Protein AF-A0A968W3P9-F1 (afdb_monomer)

Nearest PDB structures (foldseek):
  1zr4-assembly1_A  TM=7.411E-01  e=1.011E-07  Escherichia coli
  1gdt-assembly1_B  TM=6.823E-01  e=1.328E-06  Escherichia coli
  2rsl-assembly1_C-2  TM=7.652E-01  e=4.294E-05  Escherichia coli
  3ilx-assembly1_B  TM=6.739E-01  e=4.579E-05  Saccharolobus solfataricus
  3ilx-assembly1_A  TM=6.756E-01  e=5.209E-05  Saccharolobus solfataricus

Mean predicted aligned error: 12.21 Å

Secondary structure (DSSP, 8-state):
-EEEEEEE-TTS-HHHHHHHHHHHHHTT-SEEEEEE--TT----HHHHHHHHHHHTT---EEEES-GGGT-SSHHHHHHHHHHHHHTTPEEEETT-S---TTSHHHHHHHHHHHHHHHHHHHHHHHHHHHHHHHHHHTT---SSPPTTEEEEETTEEEEE-SSS-EEEESS--TTTGGG-

Solvent-accessible surface area (backbone atoms only — not comparable to full-atom values): 10307 Å² total; per-residue (Å²): 72,45,31,27,52,48,59,42,45,65,84,57,55,71,63,63,51,50,56,52,50,52,57,43,47,74,71,68,39,80,47,76,38,66,44,79,41,58,80,94,66,84,85,48,67,44,60,51,53,50,53,51,44,36,72,72,63,57,41,42,33,43,37,31,58,47,69,71,59,78,33,92,41,65,68,55,42,52,52,50,54,51,51,33,54,75,63,66,32,45,61,38,40,72,76,48,101,51,78,47,66,85,40,71,66,40,45,49,54,51,52,52,54,42,51,50,55,51,51,53,51,51,52,52,52,49,52,51,52,51,54,5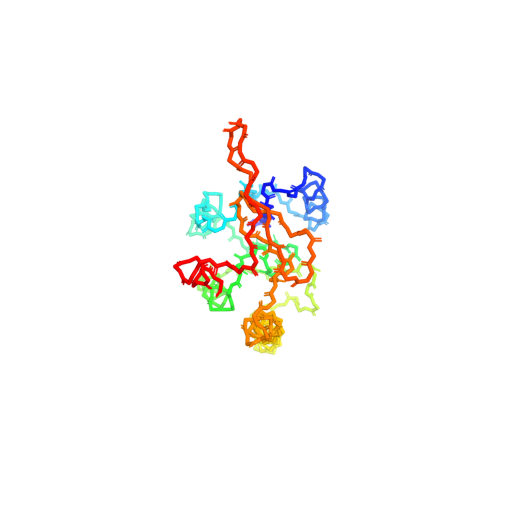3,49,53,27,55,76,68,58,33,46,53,92,76,54,59,92,56,42,43,65,78,50,66,44,27,35,36,38,64,50,86,85,89,55,78,48,83,37,64,60,82,57,77,86,64,62,73,80,112

Structure (mmCIF, N/CA/C/O backbone):
data_AF-A0A968W3P9-F1
#
_entry.id   AF-A0A968W3P9-F1
#
loop_
_atom_site.group_PDB
_atom_site.id
_atom_site.type_symbol
_atom_site.label_atom_id
_atom_site.label_alt_id
_atom_site.label_comp_id
_atom_site.label_asym_id
_atom_site.label_entity_id
_atom_site.label_seq_id
_atom_site.pdbx_PDB_ins_code
_atom_site.Cartn_x
_atom_site.Cartn_y
_atom_site.Cartn_z
_atom_site.occupancy
_atom_site.B_iso_or_equiv
_atom_site.auth_seq_id
_atom_site.auth_comp_id
_atom_site.auth_asym_id
_atom_site.auth_atom_id
_atom_site.pdbx_PDB_model_num
ATOM 1 N N . MET A 1 1 ? -7.541 1.226 20.732 1.00 86.06 1 MET A N 1
ATOM 2 C CA . MET A 1 1 ? -7.154 2.584 20.266 1.00 86.06 1 MET A CA 1
ATOM 3 C C . MET A 1 1 ? -7.263 2.682 18.748 1.00 86.06 1 MET A C 1
ATOM 5 O O . MET A 1 1 ? -7.133 1.660 18.079 1.00 86.06 1 MET A O 1
ATOM 9 N N . LYS A 1 2 ? -7.495 3.893 18.214 1.00 87.00 2 LYS A N 1
ATOM 10 C CA . LYS A 1 2 ? -7.576 4.170 16.770 1.00 87.00 2 LYS A CA 1
ATOM 11 C C . LYS A 1 2 ? -6.254 4.746 16.261 1.00 87.00 2 LYS A C 1
ATOM 13 O O . LYS A 1 2 ? -5.851 5.836 16.674 1.00 87.00 2 LYS A O 1
ATOM 18 N N . VAL A 1 3 ? -5.587 4.019 15.373 1.00 91.19 3 VAL A N 1
ATOM 19 C CA . VAL A 1 3 ? -4.272 4.386 14.825 1.00 91.19 3 VAL A CA 1
ATOM 20 C C . VAL A 1 3 ? -4.346 4.603 13.319 1.00 91.19 3 VAL A C 1
ATOM 22 O O . VAL A 1 3 ? -5.257 4.120 12.655 1.00 91.19 3 VAL A O 1
ATOM 25 N N . GLY A 1 4 ? -3.389 5.339 12.771 1.00 89.31 4 GLY A N 1
ATOM 26 C CA . GLY A 1 4 ? -3.282 5.631 11.349 1.00 89.31 4 GLY A CA 1
ATOM 27 C C . GLY A 1 4 ? -2.001 5.057 10.776 1.00 89.31 4 GLY A C 1
ATOM 28 O O . GLY A 1 4 ? -0.971 5.077 11.445 1.00 89.31 4 GLY A O 1
ATOM 29 N N . TYR A 1 5 ? -2.048 4.584 9.535 1.00 88.25 5 TYR A N 1
ATOM 30 C CA . TYR A 1 5 ? -0.860 4.148 8.808 1.00 88.25 5 TYR A CA 1
ATOM 31 C C . TYR A 1 5 ? -0.729 4.901 7.483 1.00 88.25 5 TYR A C 1
ATOM 33 O O . TYR A 1 5 ? -1.667 4.955 6.683 1.00 88.25 5 TYR A O 1
ATOM 41 N N . VAL A 1 6 ? 0.448 5.485 7.253 1.00 85.25 6 VAL A N 1
ATOM 42 C CA . VAL A 1 6 ? 0.797 6.236 6.044 1.00 85.25 6 VAL A CA 1
ATOM 43 C C . VAL A 1 6 ? 2.053 5.646 5.424 1.00 85.25 6 VAL A C 1
ATOM 45 O O . VAL A 1 6 ? 3.025 5.329 6.107 1.00 85.25 6 VAL A O 1
ATOM 48 N N . ARG A 1 7 ? 2.062 5.566 4.096 1.00 79.12 7 ARG A N 1
ATOM 49 C CA . ARG A 1 7 ? 3.244 5.193 3.326 1.00 79.12 7 ARG A CA 1
ATOM 50 C C . ARG A 1 7 ? 3.469 6.202 2.211 1.00 79.12 7 ARG A C 1
ATOM 52 O O . ARG A 1 7 ? 2.538 6.510 1.468 1.00 79.12 7 ARG A O 1
ATOM 59 N N . VAL A 1 8 ? 4.703 6.671 2.061 1.00 75.00 8 VAL A N 1
ATOM 60 C CA . VAL A 1 8 ? 5.111 7.532 0.941 1.00 75.00 8 VAL A CA 1
ATOM 61 C C . VAL A 1 8 ? 6.366 6.986 0.281 1.00 75.00 8 VAL A C 1
ATOM 63 O O . VAL A 1 8 ? 7.247 6.418 0.938 1.00 75.00 8 VAL A O 1
ATOM 66 N N . SER A 1 9 ? 6.429 7.110 -1.043 1.00 64.31 9 SER A N 1
ATOM 67 C CA . SER A 1 9 ? 7.655 6.796 -1.769 1.00 64.31 9 SER A CA 1
ATOM 68 C C . SER A 1 9 ? 8.666 7.936 -1.599 1.00 64.31 9 SER A C 1
ATOM 70 O O . SER A 1 9 ? 8.258 9.087 -1.559 1.00 64.31 9 SER A O 1
ATOM 72 N N . THR A 1 10 ? 9.979 7.674 -1.513 1.00 61.88 10 THR A N 1
ATOM 73 C CA . THR A 1 10 ? 10.982 8.761 -1.325 1.00 61.88 10 THR A CA 1
ATOM 74 C C . THR A 1 10 ? 11.047 9.772 -2.473 1.00 61.88 10 THR A C 1
ATOM 76 O O . THR A 1 10 ? 11.718 10.786 -2.329 1.00 61.88 10 THR A O 1
ATOM 79 N N . GLY A 1 11 ? 10.402 9.500 -3.613 1.00 57.06 11 GLY A N 1
ATOM 80 C CA . GLY A 1 11 ? 10.263 10.466 -4.706 1.00 57.06 11 GLY A CA 1
ATOM 81 C C . GLY A 1 11 ? 9.046 11.387 -4.565 1.00 57.06 11 GLY A C 1
ATOM 82 O O . GLY A 1 11 ? 9.029 12.451 -5.173 1.00 57.06 11 GLY A O 1
ATOM 83 N N . GLU A 1 12 ? 8.042 10.998 -3.774 1.00 54.91 12 GLU A N 1
ATOM 84 C CA . GLU A 1 12 ? 6.887 11.838 -3.453 1.00 54.91 12 GLU A CA 1
ATOM 85 C C . GLU A 1 12 ? 7.252 12.730 -2.259 1.00 54.91 12 GLU A C 1
ATOM 87 O O . GLU A 1 12 ? 7.536 12.248 -1.163 1.00 54.91 12 GLU A O 1
ATOM 92 N N . GLN A 1 13 ? 7.290 14.037 -2.518 1.00 56.97 13 GLN A N 1
ATOM 93 C CA . GLN A 1 13 ? 7.673 15.109 -1.597 1.00 56.97 13 GLN A CA 1
ATOM 94 C C . GLN A 1 13 ? 6.920 15.064 -0.252 1.00 56.97 13 GLN A C 1
ATOM 96 O O . GLN A 1 13 ? 5.827 14.503 -0.146 1.00 56.97 13 GLN A O 1
ATOM 101 N N . GLU A 1 14 ? 7.481 15.734 0.764 1.00 63.59 14 GLU A N 1
ATOM 102 C CA . GLU A 1 14 ? 6.904 15.927 2.108 1.00 63.59 14 GLU A CA 1
ATOM 103 C C . GLU A 1 14 ? 5.419 16.338 2.085 1.00 63.59 14 GLU A C 1
ATOM 105 O O . GLU A 1 14 ? 4.648 15.922 2.947 1.00 63.59 14 GLU A O 1
ATOM 110 N N . GLU A 1 15 ? 4.975 17.056 1.051 1.00 68.50 15 GLU A N 1
ATOM 111 C CA . GLU A 1 15 ? 3.576 17.443 0.839 1.00 68.50 15 GLU A CA 1
ATOM 112 C C . GLU A 1 15 ? 2.608 16.252 0.768 1.00 68.50 15 GLU A C 1
ATOM 114 O O . GLU A 1 15 ? 1.529 16.295 1.360 1.00 68.50 15 GLU A O 1
ATOM 119 N N . ALA A 1 16 ? 2.989 15.154 0.104 1.00 71.88 16 ALA A N 1
ATOM 120 C CA . ALA A 1 16 ? 2.149 13.960 0.007 1.00 71.88 16 ALA A CA 1
ATOM 121 C C . ALA A 1 16 ? 2.009 13.246 1.362 1.00 71.88 16 ALA A C 1
ATOM 123 O O . ALA A 1 16 ? 0.982 12.615 1.635 1.00 71.88 16 ALA A O 1
ATOM 124 N N . LEU A 1 17 ? 3.028 13.345 2.223 1.00 75.56 17 LEU A N 1
ATOM 125 C CA . LEU A 1 17 ? 2.968 12.859 3.600 1.00 75.56 17 LEU A CA 1
ATOM 126 C C . LEU A 1 17 ? 2.058 13.763 4.439 1.00 75.56 17 LEU A C 1
ATOM 128 O O . LEU A 1 17 ? 1.196 13.255 5.158 1.00 75.56 17 LEU A O 1
ATOM 132 N N . VAL A 1 18 ? 2.216 15.085 4.324 1.00 78.50 18 VAL A N 1
ATOM 133 C CA . VAL A 1 18 ? 1.421 16.082 5.059 1.00 78.50 18 VAL A CA 1
ATOM 134 C C . VAL A 1 18 ? -0.063 15.932 4.733 1.00 78.50 18 VAL A C 1
ATOM 136 O O . VAL A 1 18 ? -0.860 15.723 5.646 1.00 78.50 18 VAL A O 1
ATOM 139 N N . GLN A 1 19 ? -0.433 15.903 3.450 1.00 80.88 19 GLN A N 1
ATOM 140 C CA . GLN A 1 19 ? -1.829 15.744 3.029 1.00 80.88 19 GLN A CA 1
ATOM 141 C C . GLN A 1 19 ? -2.451 14.445 3.559 1.00 80.88 19 GLN A C 1
ATOM 143 O O . GLN A 1 19 ? -3.564 14.451 4.085 1.00 80.88 19 GLN A O 1
ATOM 148 N N . GLN A 1 20 ? -1.742 13.315 3.467 1.00 79.19 20 GLN A N 1
ATOM 149 C CA . GLN A 1 20 ? -2.252 12.041 3.988 1.00 79.19 20 GLN A CA 1
ATOM 150 C C . GLN A 1 20 ? -2.399 12.066 5.512 1.00 79.19 20 GLN A C 1
ATOM 152 O O . GLN A 1 20 ? -3.407 11.601 6.046 1.00 79.19 20 GLN A O 1
ATOM 157 N N . THR A 1 21 ? -1.426 12.653 6.207 1.00 82.19 21 THR A N 1
ATOM 158 C CA . THR A 1 21 ? -1.432 12.779 7.668 1.00 82.19 21 THR A CA 1
ATOM 159 C C . THR A 1 21 ? -2.601 13.642 8.135 1.00 82.19 21 THR A C 1
ATOM 161 O O . THR A 1 21 ? -3.299 13.265 9.071 1.00 82.19 21 THR A O 1
ATOM 164 N N . GLU A 1 22 ? -2.875 14.764 7.471 1.00 84.50 22 GLU A N 1
ATOM 165 C CA . GLU A 1 22 ? -4.018 15.628 7.784 1.00 84.50 22 GLU A CA 1
ATOM 166 C C . GLU A 1 22 ? -5.360 14.923 7.588 1.00 84.50 22 GLU A C 1
ATOM 168 O O . GLU A 1 22 ? -6.240 15.016 8.446 1.00 84.50 22 GLU A O 1
ATOM 173 N N . ARG A 1 23 ? -5.520 14.178 6.488 1.00 84.00 23 ARG A N 1
ATOM 174 C CA . ARG A 1 23 ? -6.742 13.404 6.217 1.00 84.00 23 ARG A CA 1
ATOM 175 C C . ARG A 1 23 ? -6.991 12.352 7.297 1.00 84.00 23 ARG A C 1
ATOM 177 O O . ARG A 1 23 ? -8.116 12.210 7.766 1.00 84.00 23 ARG A O 1
ATOM 184 N N . ILE A 1 24 ? -5.940 11.661 7.732 1.00 85.19 24 ILE A N 1
ATOM 185 C CA . ILE A 1 24 ? -6.020 10.656 8.798 1.00 85.19 24 ILE A CA 1
ATOM 186 C C . ILE A 1 24 ? -6.271 11.305 10.167 1.00 85.19 24 ILE A C 1
ATOM 188 O O . ILE A 1 24 ? -7.090 10.802 10.933 1.00 85.19 24 ILE A O 1
ATOM 192 N N . LYS A 1 25 ? -5.647 12.451 10.470 1.00 85.19 25 LYS A N 1
ATOM 193 C CA . LYS A 1 25 ? -5.925 13.215 11.701 1.00 85.19 25 LYS A CA 1
ATOM 194 C C . LYS A 1 25 ? -7.392 13.638 11.781 1.00 85.19 25 LYS A C 1
ATOM 196 O O . LYS A 1 25 ? -8.012 13.472 12.828 1.00 85.19 25 LYS A O 1
ATOM 201 N N . LYS A 1 26 ? -7.977 14.100 10.668 1.00 85.81 26 LYS A N 1
ATOM 202 C CA . LYS A 1 26 ? -9.414 14.426 10.584 1.00 85.81 26 LYS A CA 1
ATOM 203 C C . LYS A 1 26 ? -10.322 13.226 10.873 1.00 85.81 26 LYS A C 1
ATOM 205 O O . LYS A 1 26 ? -11.439 13.419 11.335 1.00 85.81 26 LYS A O 1
ATOM 210 N N . ALA A 1 27 ? -9.844 11.999 10.666 1.00 81.69 27 ALA A N 1
ATOM 211 C CA . ALA A 1 27 ? -10.579 10.774 10.983 1.00 81.69 27 ALA A CA 1
ATOM 212 C C . ALA A 1 27 ? -10.531 10.378 12.479 1.00 81.69 27 ALA A C 1
ATOM 214 O O . ALA A 1 27 ? -11.021 9.301 12.841 1.00 81.69 27 ALA A O 1
ATOM 215 N N . GLY A 1 28 ? -9.952 11.217 13.350 1.00 83.56 28 GLY A N 1
ATOM 216 C CA . GLY A 1 28 ? -9.921 11.010 14.803 1.00 83.56 28 GLY A CA 1
ATOM 217 C C . GLY A 1 28 ? -8.836 10.040 15.275 1.00 83.56 28 GLY A C 1
ATOM 218 O O . GLY A 1 28 ? -9.011 9.350 16.275 1.00 83.56 28 GLY A O 1
ATOM 219 N N . VAL A 1 29 ? -7.738 9.935 14.528 1.00 86.88 29 VAL A N 1
ATOM 220 C CA . VAL A 1 29 ? -6.618 9.044 14.849 1.00 86.88 29 VAL A CA 1
ATOM 221 C C . VAL A 1 29 ? -5.720 9.630 15.938 1.00 86.88 29 VAL A C 1
ATOM 223 O O . VAL A 1 29 ? -5.345 10.798 15.874 1.00 86.88 29 VAL A O 1
ATOM 226 N N . THR A 1 30 ? -5.323 8.792 16.902 1.00 79.88 30 THR A N 1
ATOM 227 C CA . THR A 1 30 ? -4.478 9.189 18.042 1.00 79.88 30 THR A CA 1
ATOM 228 C C . THR A 1 30 ? -2.982 9.104 17.732 1.00 79.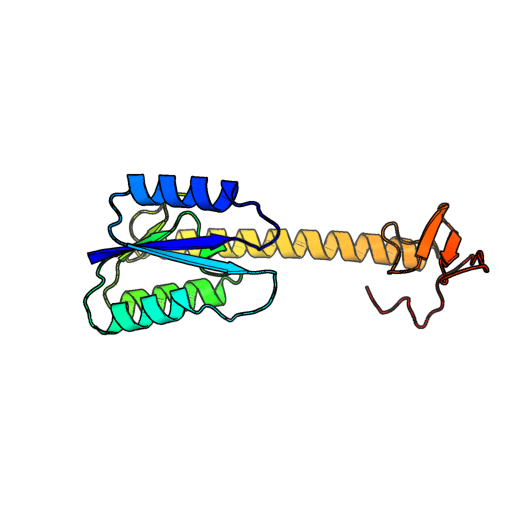88 30 THR A C 1
ATOM 230 O O . THR A 1 30 ? -2.219 9.982 18.122 1.00 79.88 30 THR A O 1
ATOM 233 N N . ILE A 1 31 ? -2.557 8.050 17.028 1.00 86.44 31 ILE A N 1
ATOM 234 C CA . ILE A 1 31 ? -1.148 7.771 16.704 1.00 86.44 31 ILE A CA 1
ATOM 235 C C . ILE A 1 31 ? -1.042 7.461 15.215 1.00 86.44 31 ILE A C 1
ATOM 237 O O . ILE A 1 31 ? -1.860 6.708 14.687 1.00 86.44 31 ILE A O 1
ATOM 241 N N . ILE A 1 32 ? -0.041 8.029 14.541 1.00 86.88 32 ILE A N 1
ATOM 242 C CA . ILE A 1 32 ? 0.197 7.818 13.111 1.00 86.88 32 ILE A CA 1
ATOM 243 C C . ILE A 1 32 ? 1.565 7.172 12.922 1.00 86.88 32 ILE A C 1
ATOM 245 O O . ILE A 1 32 ? 2.579 7.727 13.335 1.00 86.88 32 ILE A O 1
ATOM 249 N N . PHE A 1 33 ? 1.570 6.019 12.264 1.00 87.06 33 PHE A N 1
ATOM 250 C CA . PHE A 1 33 ? 2.758 5.297 11.831 1.00 87.06 33 PHE A CA 1
ATOM 251 C C . PHE A 1 33 ? 3.053 5.656 10.377 1.00 87.06 33 PHE A C 1
ATOM 253 O O . PHE A 1 33 ? 2.162 5.563 9.528 1.00 87.06 33 PHE A O 1
ATOM 260 N N . SER A 1 34 ? 4.284 6.065 10.078 1.00 84.12 34 SER A N 1
ATOM 261 C CA . SER A 1 34 ? 4.684 6.472 8.731 1.00 84.12 34 SER A CA 1
ATOM 262 C C . SER A 1 34 ? 5.938 5.742 8.253 1.00 84.12 34 SER A C 1
ATOM 264 O O . SER A 1 34 ? 6.992 5.806 8.876 1.00 84.12 34 SER A O 1
ATOM 266 N N . ASP A 1 35 ? 5.840 5.074 7.102 1.00 80.88 35 ASP A N 1
ATOM 267 C CA . ASP A 1 35 ? 6.997 4.509 6.400 1.00 80.88 35 ASP A CA 1
ATOM 268 C C . ASP A 1 35 ? 7.331 5.375 5.168 1.00 80.88 35 ASP A C 1
ATOM 270 O O . ASP A 1 35 ? 6.533 5.487 4.229 1.00 80.88 35 ASP A O 1
ATOM 274 N N . VAL A 1 36 ? 8.533 5.961 5.147 1.00 74.00 36 VAL A N 1
ATOM 275 C CA . VAL A 1 36 ? 9.077 6.738 4.015 1.00 74.00 36 VAL A CA 1
ATOM 276 C C . VAL A 1 36 ? 10.141 5.900 3.310 1.00 74.00 36 VAL A C 1
ATOM 278 O O . VAL A 1 36 ? 11.178 5.610 3.910 1.00 74.00 36 VAL A O 1
ATOM 281 N N . LYS A 1 37 ? 9.927 5.477 2.050 1.00 66.44 37 LYS A N 1
ATOM 282 C CA . LYS A 1 37 ? 10.975 4.707 1.342 1.00 66.44 37 LYS A CA 1
ATOM 283 C C . LYS A 1 37 ? 10.910 4.675 -0.184 1.00 66.44 37 LYS A C 1
ATOM 285 O O . LYS A 1 37 ? 9.835 4.601 -0.772 1.00 66.44 37 LYS A O 1
ATOM 290 N N . SER A 1 38 ? 12.081 4.638 -0.828 1.00 50.22 38 SER A N 1
ATOM 291 C CA . SER A 1 38 ? 12.238 4.344 -2.262 1.00 50.22 38 SER A CA 1
ATOM 292 C C . SER A 1 38 ? 11.757 2.936 -2.567 1.00 50.22 38 SER A C 1
ATOM 294 O O . SER A 1 38 ? 11.672 2.083 -1.686 1.00 50.22 38 SER A O 1
ATOM 296 N N . GL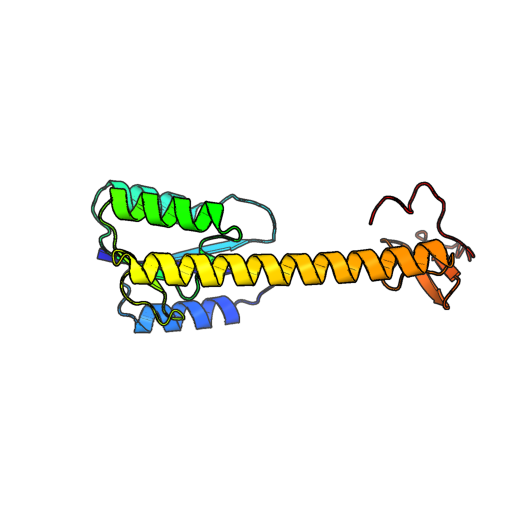Y A 1 39 ? 11.398 2.701 -3.828 1.00 54.72 39 GLY A N 1
ATOM 297 C CA . GLY A 1 39 ? 10.729 1.484 -4.272 1.00 54.72 39 GLY A CA 1
ATOM 298 C C . GLY A 1 39 ? 11.370 0.144 -3.863 1.00 54.72 39 GLY A C 1
ATOM 299 O O . GLY A 1 39 ? 12.497 0.047 -3.393 1.00 54.72 39 GLY A O 1
ATOM 300 N N . ARG A 1 40 ? 10.588 -0.915 -4.109 1.00 51.50 40 ARG A N 1
ATOM 301 C CA . ARG A 1 40 ? 10.892 -2.362 -4.046 1.00 51.50 40 ARG A CA 1
ATOM 302 C C . ARG A 1 40 ? 11.434 -2.960 -2.736 1.00 51.50 40 ARG A C 1
ATOM 304 O O . ARG A 1 40 ? 11.365 -4.176 -2.609 1.00 51.50 40 ARG A O 1
ATOM 311 N N . SER A 1 41 ? 11.904 -2.179 -1.765 1.00 54.47 41 SER A N 1
ATOM 312 C CA . SER A 1 41 ? 12.327 -2.702 -0.457 1.00 54.47 41 SER A CA 1
ATOM 313 C C . SER A 1 41 ? 11.126 -2.892 0.482 1.00 54.47 41 SER A C 1
ATOM 315 O O . SER A 1 41 ? 10.336 -1.968 0.676 1.00 54.47 41 SER A O 1
ATOM 317 N N . ASP A 1 42 ? 10.991 -4.086 1.067 1.00 58.03 42 ASP A N 1
ATOM 318 C CA . ASP A 1 42 ? 9.874 -4.481 1.948 1.00 58.03 42 ASP A CA 1
ATOM 319 C C . ASP A 1 42 ? 10.163 -4.231 3.444 1.00 58.03 42 ASP A C 1
ATOM 321 O O . ASP A 1 42 ? 9.478 -4.748 4.321 1.00 58.03 42 ASP A O 1
ATOM 325 N N . ASN A 1 43 ? 11.183 -3.424 3.760 1.00 64.06 43 ASN A N 1
ATOM 326 C CA . ASN A 1 43 ? 11.497 -3.051 5.142 1.00 64.06 43 ASN A CA 1
ATOM 327 C C . ASN A 1 43 ? 10.493 -2.008 5.654 1.00 64.06 43 ASN A C 1
ATOM 329 O O . ASN A 1 43 ? 10.720 -0.806 5.490 1.00 64.06 43 ASN A O 1
ATOM 333 N N . ARG A 1 44 ? 9.406 -2.496 6.262 1.00 74.88 44 ARG A N 1
ATOM 334 C CA . ARG A 1 44 ? 8.315 -1.721 6.872 1.00 74.88 44 ARG A CA 1
ATOM 335 C C . ARG A 1 44 ? 8.458 -1.703 8.394 1.00 74.88 44 ARG A C 1
ATOM 337 O O . ARG A 1 44 ? 7.837 -2.492 9.104 1.00 74.88 44 ARG A O 1
ATOM 344 N N . ILE A 1 45 ? 9.362 -0.866 8.887 1.00 80.50 45 ILE A N 1
ATOM 345 C CA . ILE A 1 45 ? 9.737 -0.872 10.307 1.00 80.50 45 ILE A CA 1
ATOM 346 C C . ILE A 1 45 ? 8.550 -0.412 11.156 1.00 80.50 45 ILE A C 1
ATOM 348 O O . ILE A 1 45 ? 8.202 -1.079 12.129 1.00 80.50 45 ILE A O 1
ATOM 352 N N . GLU A 1 46 ? 7.887 0.673 10.752 1.00 84.94 46 GLU A N 1
ATOM 353 C CA . GLU A 1 46 ? 6.756 1.219 11.505 1.00 84.94 46 GLU A CA 1
ATOM 354 C C . GLU A 1 46 ? 5.503 0.351 11.360 1.00 84.94 46 GLU A C 1
ATOM 356 O O . GLU A 1 46 ? 4.768 0.163 12.327 1.00 84.94 46 GLU A O 1
ATOM 361 N N . PHE A 1 47 ? 5.295 -0.278 10.200 1.00 84.06 47 PHE A N 1
ATOM 362 C CA . PHE A 1 47 ? 4.231 -1.273 10.047 1.00 84.06 47 PHE A CA 1
ATOM 363 C C . PHE A 1 47 ? 4.420 -2.487 10.968 1.00 84.06 47 PHE A C 1
ATOM 365 O O . PHE A 1 47 ? 3.456 -2.962 11.561 1.00 84.06 47 PHE A O 1
ATOM 372 N N . ASN A 1 48 ? 5.650 -2.991 11.118 1.00 84.62 48 ASN A N 1
ATOM 373 C CA . ASN A 1 48 ? 5.922 -4.122 12.006 1.00 84.62 48 ASN A CA 1
ATOM 374 C C . ASN A 1 48 ? 5.684 -3.755 13.477 1.00 84.62 48 ASN A C 1
ATOM 376 O O . ASN A 1 48 ? 5.083 -4.545 14.199 1.00 84.62 48 ASN A O 1
ATOM 380 N N . LYS A 1 49 ? 6.064 -2.543 13.901 1.00 85.69 49 LYS A N 1
ATOM 381 C CA . LYS A 1 49 ? 5.729 -2.033 15.243 1.00 85.69 49 LYS A CA 1
ATOM 382 C C . LYS A 1 49 ? 4.221 -1.931 15.454 1.00 85.69 49 LYS A C 1
ATOM 384 O O . LYS A 1 49 ? 3.718 -2.348 16.494 1.00 85.69 49 LYS A O 1
ATOM 389 N N . LEU A 1 50 ? 3.492 -1.429 14.453 1.00 87.25 50 LEU A N 1
ATOM 390 C CA . LEU A 1 50 ? 2.032 -1.405 14.482 1.00 87.25 50 LEU A CA 1
ATOM 391 C C . LEU A 1 50 ? 1.472 -2.823 14.657 1.00 87.25 50 LEU A C 1
ATOM 393 O O . LEU A 1 50 ? 0.596 -3.019 15.491 1.00 87.25 50 LEU A O 1
ATOM 397 N N . LEU A 1 51 ? 2.003 -3.824 13.945 1.00 84.75 51 LEU A N 1
ATOM 398 C CA . LEU A 1 51 ? 1.584 -5.223 14.095 1.00 84.75 51 LEU A CA 1
ATOM 399 C C . LEU A 1 51 ? 1.875 -5.803 15.485 1.00 84.75 51 LEU A C 1
ATOM 401 O O . LEU A 1 51 ? 1.088 -6.610 15.979 1.00 84.75 51 LEU A O 1
ATOM 405 N N . GLU A 1 52 ? 2.977 -5.421 16.124 1.00 86.25 52 GLU A N 1
ATOM 406 C CA . GLU A 1 52 ? 3.271 -5.835 17.501 1.00 86.25 52 GLU A CA 1
ATOM 407 C C . GLU A 1 52 ? 2.278 -5.222 18.493 1.00 86.25 52 GLU A C 1
ATOM 409 O O . GLU A 1 52 ? 1.686 -5.946 19.291 1.00 86.25 52 GLU A O 1
ATOM 414 N N . GLN A 1 53 ? 1.991 -3.924 18.380 1.00 85.31 53 GLN A N 1
ATOM 415 C CA . GLN A 1 53 ? 0.984 -3.264 19.224 1.00 85.31 53 GLN A CA 1
ATOM 416 C C . GLN A 1 53 ? -0.433 -3.808 18.994 1.00 85.31 53 GLN A C 1
ATOM 418 O O . GLN A 1 53 ? -1.235 -3.910 19.922 1.00 85.31 53 GLN A O 1
ATOM 423 N N . CYS A 1 54 ? -0.732 -4.216 17.760 1.00 85.12 54 CYS A N 1
ATOM 424 C CA . CYS A 1 54 ? -1.955 -4.931 17.409 1.00 85.12 54 CYS A CA 1
ATOM 425 C C . CYS A 1 54 ? -2.072 -6.264 18.164 1.00 85.12 54 CYS A C 1
ATOM 427 O O . CYS A 1 54 ? -3.137 -6.584 18.685 1.00 85.12 54 CYS A O 1
ATOM 429 N N . ARG A 1 55 ? -0.975 -7.025 18.280 1.00 84.31 55 ARG A N 1
ATOM 430 C CA . ARG A 1 55 ? -0.945 -8.296 19.028 1.00 84.31 55 ARG A CA 1
ATOM 431 C C . ARG A 1 55 ? -1.088 -8.109 20.535 1.00 84.31 55 ARG A C 1
ATOM 433 O O . ARG A 1 55 ? -1.640 -8.986 21.190 1.00 84.31 55 ARG A O 1
ATOM 440 N N . ASN A 1 56 ? -0.639 -6.975 21.064 1.00 84.06 56 ASN A N 1
ATOM 441 C CA . ASN A 1 56 ? -0.799 -6.629 22.477 1.00 84.06 56 ASN A CA 1
ATOM 442 C C . ASN A 1 56 ? -2.241 -6.218 22.840 1.00 84.06 56 ASN A C 1
ATOM 444 O O . ASN A 1 56 ? -2.536 -6.017 24.015 1.00 84.06 56 ASN A O 1
ATOM 448 N N . GLY A 1 57 ? -3.146 -6.089 21.860 1.00 82.19 57 GLY A N 1
ATOM 449 C CA . GLY A 1 57 ? -4.552 -5.730 22.086 1.00 82.19 57 GLY A CA 1
ATOM 450 C C . GLY A 1 57 ? -4.796 -4.241 22.367 1.00 82.19 57 GLY A C 1
ATOM 451 O O . GLY A 1 57 ? -5.917 -3.842 22.672 1.00 82.19 57 GLY A O 1
ATOM 452 N N . GLU A 1 58 ? -3.771 -3.396 22.243 1.00 81.75 58 GLU A N 1
ATOM 453 C CA . GLU A 1 58 ? -3.873 -1.946 22.465 1.00 81.75 58 GLU A CA 1
ATOM 454 C C . GLU A 1 58 ? -4.624 -1.245 21.315 1.00 81.75 58 GLU A C 1
ATOM 456 O O . GLU A 1 58 ? -5.303 -0.223 21.494 1.00 81.75 58 GLU A O 1
ATOM 461 N N . ILE A 1 59 ? -4.541 -1.813 20.110 1.00 85.12 59 ILE A N 1
ATOM 462 C CA . ILE A 1 59 ? -5.104 -1.263 18.876 1.00 85.12 59 ILE A CA 1
ATOM 463 C C . ILE A 1 59 ? -6.381 -2.017 18.508 1.00 85.12 59 ILE A C 1
ATOM 465 O O . ILE A 1 59 ? -6.388 -3.235 18.388 1.00 85.12 59 ILE A O 1
ATOM 469 N N . SER A 1 60 ? -7.456 -1.263 18.285 1.00 83.69 60 SER A N 1
ATOM 470 C CA . SER A 1 60 ? -8.772 -1.783 17.896 1.00 83.69 60 SER A CA 1
ATOM 471 C C . SER A 1 60 ? -9.138 -1.398 16.462 1.00 83.69 60 SER A C 1
ATOM 473 O O . SER A 1 60 ? -9.874 -2.117 15.791 1.00 83.69 60 SER A O 1
ATOM 475 N N . GLU A 1 61 ? -8.612 -0.269 15.975 1.00 87.62 61 GLU A N 1
ATOM 476 C CA . GLU A 1 61 ? -8.923 0.262 14.651 1.00 87.62 61 GLU A CA 1
ATOM 477 C C . GLU A 1 61 ? -7.669 0.813 13.965 1.00 87.62 61 GLU A C 1
ATOM 479 O O . GLU A 1 61 ? -6.899 1.560 14.574 1.00 87.62 61 GLU A O 1
ATOM 484 N N . ILE A 1 62 ? -7.500 0.491 12.682 1.00 88.50 62 ILE A N 1
ATOM 485 C CA . ILE A 1 62 ? -6.438 1.015 11.817 1.00 88.50 62 ILE A CA 1
ATOM 486 C C . ILE A 1 62 ? -7.084 1.826 10.698 1.00 88.50 62 ILE A C 1
ATOM 488 O O . ILE A 1 62 ? -7.947 1.322 9.987 1.00 88.50 62 ILE A O 1
ATOM 492 N N . VAL A 1 63 ? -6.635 3.061 10.501 1.00 88.38 63 VAL A N 1
ATOM 493 C CA . VAL A 1 63 ? -7.088 3.952 9.431 1.00 88.38 63 VAL A CA 1
ATOM 494 C C . VAL A 1 63 ? -5.992 4.104 8.386 1.00 88.38 63 VAL A C 1
ATOM 496 O O . VAL A 1 63 ? -4.859 4.471 8.704 1.00 88.38 63 VAL A O 1
ATOM 499 N N . ILE A 1 64 ? -6.341 3.882 7.125 1.00 87.56 64 ILE A N 1
ATOM 500 C CA . ILE A 1 64 ? -5.485 4.170 5.973 1.00 87.56 64 ILE A CA 1
ATOM 501 C C . ILE A 1 64 ? -6.231 5.047 4.971 1.00 87.56 64 ILE A C 1
ATOM 503 O O . ILE A 1 64 ? -7.458 5.040 4.899 1.00 87.56 64 ILE A O 1
ATOM 507 N N . THR A 1 65 ? -5.492 5.810 4.171 1.00 84.75 65 THR A N 1
ATOM 508 C CA . THR A 1 65 ? -6.082 6.627 3.102 1.00 84.75 65 THR A CA 1
ATOM 509 C C . THR A 1 65 ? -6.595 5.749 1.966 1.00 84.75 65 THR A C 1
ATOM 511 O O . THR A 1 65 ? -7.767 5.818 1.611 1.00 84.75 65 THR A O 1
ATOM 514 N N . ARG A 1 66 ? -5.723 4.890 1.431 1.00 78.69 66 ARG A N 1
ATOM 515 C CA . ARG A 1 66 ? -5.986 4.047 0.260 1.00 78.69 66 ARG A CA 1
ATOM 516 C C . ARG A 1 66 ? -5.397 2.655 0.424 1.00 78.69 66 ARG A C 1
ATOM 518 O O . ARG A 1 66 ? -4.406 2.468 1.129 1.00 78.69 66 ARG A O 1
ATOM 525 N N . ILE A 1 67 ? -5.956 1.685 -0.295 1.00 76.38 67 ILE A N 1
ATOM 526 C CA . ILE A 1 67 ? -5.540 0.281 -0.191 1.00 76.38 67 ILE A CA 1
ATOM 527 C C . ILE A 1 67 ? -4.136 0.020 -0.762 1.00 76.38 67 ILE A C 1
ATOM 529 O O . ILE A 1 67 ? -3.392 -0.801 -0.226 1.00 76.38 67 ILE A O 1
ATOM 533 N N . ASP A 1 68 ? -3.721 0.789 -1.774 1.00 70.75 68 ASP A N 1
ATOM 534 C CA . ASP A 1 68 ? -2.381 0.717 -2.370 1.00 70.75 68 ASP A CA 1
ATOM 535 C C . ASP A 1 68 ? -1.260 1.128 -1.395 1.00 70.75 68 ASP A C 1
ATOM 537 O O . ASP A 1 68 ? -0.094 0.765 -1.583 1.00 70.75 68 ASP A O 1
ATOM 541 N N . ARG A 1 69 ? -1.612 1.828 -0.306 1.00 73.75 69 ARG A N 1
ATOM 542 C CA . ARG A 1 69 ? -0.689 2.194 0.777 1.00 73.75 69 ARG A CA 1
ATOM 543 C C . ARG A 1 69 ? -0.428 1.040 1.744 1.00 73.75 69 ARG A C 1
ATOM 545 O O . ARG A 1 69 ? 0.638 1.009 2.356 1.00 73.75 69 ARG A O 1
ATOM 552 N N . LEU A 1 70 ? -1.325 0.051 1.811 1.00 74.50 70 LEU A N 1
ATOM 553 C CA . LEU A 1 70 ? -1.138 -1.175 2.590 1.00 74.50 70 LEU A CA 1
ATOM 554 C C . LEU A 1 70 ? -0.266 -2.186 1.834 1.00 74.50 70 LEU A C 1
ATOM 556 O O . LEU A 1 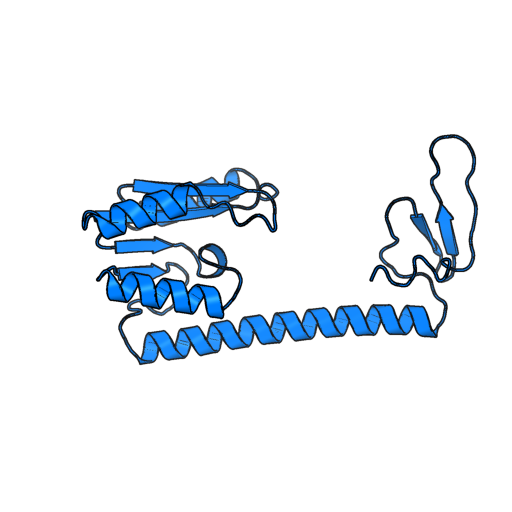70 ? 0.694 -2.725 2.386 1.00 74.50 70 LEU A O 1
ATOM 560 N N . ALA A 1 71 ? -0.566 -2.458 0.562 1.00 71.44 71 ALA A N 1
ATOM 561 C CA . ALA A 1 71 ? 0.238 -3.357 -0.259 1.00 71.44 71 ALA A CA 1
ATOM 562 C C . ALA A 1 71 ? 0.006 -3.154 -1.763 1.00 71.44 71 ALA A C 1
ATOM 564 O O . ALA A 1 71 ? -1.048 -2.702 -2.189 1.00 71.44 71 ALA A O 1
ATOM 565 N N . ARG A 1 72 ? 1.005 -3.542 -2.569 1.00 67.44 72 ARG A N 1
ATOM 566 C CA . ARG A 1 72 ? 0.952 -3.469 -4.042 1.00 67.44 72 ARG A CA 1
ATOM 567 C C . ARG A 1 72 ? 0.328 -4.690 -4.722 1.00 67.44 72 ARG A C 1
ATOM 569 O O . ARG A 1 72 ? 0.093 -4.636 -5.917 1.00 67.44 72 ARG A O 1
ATOM 576 N N . SER A 1 73 ? 0.131 -5.791 -3.997 1.00 71.25 73 SER A N 1
ATOM 577 C CA . SER A 1 73 ? -0.436 -7.031 -4.540 1.00 71.25 73 SER A CA 1
ATOM 578 C C . SER A 1 73 ? -1.722 -7.373 -3.809 1.00 71.25 73 SER A C 1
ATOM 580 O O . SER A 1 73 ? -1.764 -7.322 -2.574 1.00 71.25 73 SER A O 1
ATOM 582 N N . ILE A 1 74 ? -2.734 -7.792 -4.568 1.00 72.25 74 ILE A N 1
ATOM 583 C CA . ILE A 1 74 ? -4.025 -8.240 -4.044 1.00 72.25 74 ILE A CA 1
ATOM 584 C C . ILE A 1 74 ? -3.884 -9.413 -3.068 1.00 72.25 74 ILE A C 1
ATOM 586 O O . ILE A 1 74 ? -4.608 -9.497 -2.075 1.00 72.25 74 ILE A O 1
ATOM 590 N N . VAL A 1 75 ? -2.892 -10.281 -3.287 1.00 74.75 75 VAL A N 1
ATOM 591 C CA . VAL A 1 75 ? -2.586 -11.406 -2.395 1.00 74.75 75 VAL A CA 1
ATOM 592 C C . VAL A 1 75 ? -2.137 -10.889 -1.031 1.00 74.75 75 VAL A C 1
ATOM 594 O O . VAL A 1 75 ? -2.602 -11.362 0.005 1.00 74.75 75 VAL A O 1
ATOM 597 N N . THR A 1 76 ? -1.254 -9.892 -1.013 1.00 77.44 76 THR A N 1
ATOM 598 C CA . THR A 1 76 ? -0.757 -9.290 0.228 1.00 77.44 76 THR A CA 1
ATOM 599 C C . THR A 1 76 ? -1.847 -8.491 0.942 1.00 77.44 76 THR A C 1
ATOM 601 O O . THR A 1 76 ? -1.927 -8.555 2.166 1.00 77.44 76 THR A O 1
ATOM 604 N N . ILE A 1 77 ? -2.719 -7.799 0.199 1.00 79.12 77 ILE A N 1
ATOM 605 C CA . ILE A 1 77 ? -3.890 -7.105 0.757 1.00 79.12 77 ILE A CA 1
ATOM 606 C C . ILE A 1 77 ? -4.802 -8.110 1.474 1.00 79.12 77 ILE A C 1
ATOM 608 O O . ILE A 1 77 ? -5.115 -7.927 2.648 1.00 79.12 77 ILE A O 1
ATOM 612 N N . ASN A 1 78 ? -5.162 -9.212 0.810 1.00 77.31 78 ASN A N 1
ATOM 613 C CA . ASN A 1 78 ? -6.018 -10.246 1.396 1.00 77.31 78 ASN A CA 1
ATOM 614 C C . ASN A 1 78 ? -5.400 -10.898 2.637 1.00 77.31 78 ASN A C 1
ATOM 616 O O . ASN A 1 78 ? -6.100 -11.126 3.624 1.00 77.31 78 ASN A O 1
ATOM 620 N N . LYS A 1 79 ? -4.086 -11.156 2.620 1.00 82.38 79 LYS A N 1
ATOM 621 C CA . LYS A 1 79 ? -3.359 -11.660 3.795 1.00 82.38 79 LYS A CA 1
ATOM 622 C C . LYS A 1 79 ? -3.414 -10.678 4.963 1.00 82.38 79 LYS A C 1
ATOM 624 O O . LYS A 1 79 ? -3.657 -11.103 6.086 1.00 82.38 79 LYS A O 1
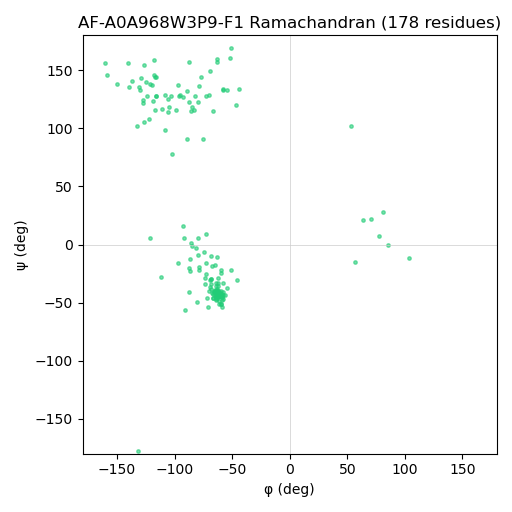ATOM 629 N N . ALA A 1 80 ? -3.221 -9.384 4.706 1.00 82.06 80 ALA A N 1
ATOM 630 C CA . ALA A 1 80 ? -3.291 -8.359 5.742 1.00 82.06 80 ALA A CA 1
ATOM 631 C C . ALA A 1 80 ? -4.706 -8.234 6.330 1.00 82.06 80 ALA A C 1
ATOM 633 O O . ALA A 1 80 ? -4.855 -8.218 7.545 1.00 82.06 80 ALA A O 1
ATOM 634 N N . ILE A 1 81 ? -5.749 -8.240 5.492 1.00 81.56 81 ILE A N 1
ATOM 635 C CA . ILE A 1 81 ? -7.147 -8.225 5.957 1.00 81.56 81 ILE A CA 1
ATOM 636 C C . ILE A 1 81 ? -7.450 -9.464 6.811 1.00 81.56 81 ILE A C 1
ATOM 638 O O . ILE A 1 81 ? -8.047 -9.345 7.878 1.00 81.56 81 ILE A O 1
ATOM 642 N N . ALA A 1 82 ? -7.018 -10.653 6.378 1.00 82.12 82 ALA A N 1
ATOM 643 C CA . ALA A 1 82 ? -7.198 -11.879 7.152 1.00 82.12 82 ALA A CA 1
ATOM 644 C C . ALA A 1 82 ? -6.481 -11.815 8.511 1.00 82.12 82 ALA A C 1
ATOM 646 O O . ALA A 1 82 ? -7.064 -12.205 9.520 1.00 82.12 82 ALA A O 1
ATOM 647 N N . LEU A 1 83 ? -5.256 -11.282 8.540 1.00 84.62 83 LEU A N 1
ATOM 648 C CA . LEU A 1 83 ? -4.481 -11.081 9.763 1.00 84.62 83 LEU A CA 1
ATOM 649 C C . LEU A 1 83 ? -5.196 -10.126 10.732 1.00 84.62 83 LEU A C 1
ATOM 651 O O . LEU A 1 83 ? -5.354 -10.451 11.905 1.00 84.62 83 LEU A O 1
ATOM 655 N N . PHE A 1 84 ? -5.665 -8.975 10.245 1.00 85.50 84 PHE A N 1
ATOM 656 C CA . PHE A 1 84 ? -6.380 -8.005 11.077 1.00 85.50 84 PHE A CA 1
ATOM 657 C C . PHE A 1 84 ? -7.696 -8.570 11.611 1.00 85.50 84 PHE A C 1
ATOM 659 O O . PHE A 1 84 ? -7.983 -8.410 12.793 1.00 85.50 84 PHE A O 1
ATOM 666 N N . ASN A 1 85 ? -8.441 -9.322 10.797 1.00 82.38 85 ASN A N 1
ATOM 667 C CA . ASN A 1 85 ? -9.660 -9.993 11.248 1.00 82.38 85 ASN A CA 1
ATOM 668 C C . ASN A 1 85 ? -9.383 -11.044 12.333 1.00 82.38 85 ASN A C 1
ATOM 670 O O . ASN A 1 85 ? -10.135 -11.121 13.299 1.00 82.38 85 ASN A O 1
ATOM 674 N N . GLN A 1 86 ? -8.300 -11.822 12.216 1.00 84.19 86 GLN A N 1
ATOM 675 C CA . GLN A 1 86 ? -7.891 -12.771 13.263 1.00 84.19 86 GLN A CA 1
ATOM 676 C C . GLN A 1 86 ? -7.543 -12.072 14.582 1.00 84.19 86 GLN A C 1
ATOM 678 O O . GLN A 1 86 ? -7.786 -12.624 15.649 1.00 84.19 86 GLN A O 1
ATOM 683 N N . MET A 1 87 ? -6.994 -10.860 14.505 1.00 83.94 87 MET A N 1
ATOM 684 C CA . MET A 1 87 ? -6.664 -10.033 15.668 1.00 83.94 87 MET A CA 1
ATOM 685 C C . MET A 1 87 ? -7.859 -9.207 16.180 1.00 83.94 87 MET A C 1
ATOM 687 O O . MET A 1 87 ? -7.713 -8.483 17.157 1.00 83.94 87 MET A O 1
ATOM 691 N N . GLY A 1 88 ? -9.032 -9.288 15.538 1.00 83.12 88 GLY A N 1
ATOM 692 C CA . GLY A 1 88 ? -10.212 -8.496 15.907 1.00 83.12 88 GLY A CA 1
ATOM 693 C C . GLY A 1 88 ? -10.090 -7.002 15.589 1.00 83.12 88 GLY A C 1
ATOM 694 O O . GLY A 1 88 ? -10.784 -6.184 16.186 1.00 83.12 88 GLY A O 1
ATOM 695 N N . ILE A 1 89 ? -9.208 -6.632 14.660 1.00 85.94 89 ILE A N 1
ATOM 696 C CA . ILE A 1 89 ? -8.885 -5.242 14.338 1.00 85.94 89 ILE A CA 1
ATOM 697 C C . ILE A 1 89 ? -9.713 -4.777 13.151 1.00 85.94 89 ILE A C 1
ATOM 699 O O . ILE A 1 89 ? -9.716 -5.402 12.087 1.00 85.94 89 ILE A O 1
ATOM 703 N N . LYS A 1 90 ? -10.375 -3.631 13.306 1.00 85.25 90 LYS A N 1
ATOM 704 C CA . LYS A 1 90 ? -11.145 -3.009 12.230 1.00 85.25 90 LYS A CA 1
ATOM 705 C C . LYS A 1 90 ? -10.234 -2.158 11.350 1.00 85.25 90 LYS A C 1
ATOM 707 O O . LYS A 1 90 ? -9.649 -1.180 11.811 1.00 85.25 90 LYS A O 1
ATOM 712 N N . LEU A 1 91 ? -10.134 -2.504 10.071 1.00 85.62 91 LEU A N 1
ATOM 713 C CA . LEU A 1 91 ? -9.432 -1.688 9.082 1.00 85.62 91 LEU A CA 1
ATOM 714 C C . LEU A 1 91 ? -10.427 -0.729 8.401 1.00 85.6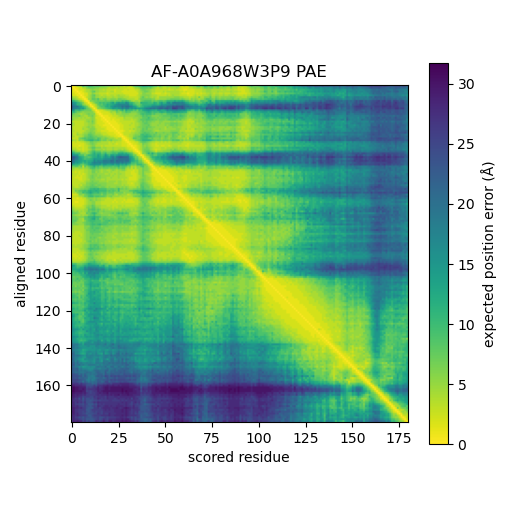2 91 LEU A C 1
ATOM 716 O O . LEU A 1 91 ? -11.467 -1.148 7.904 1.00 85.62 91 LEU A O 1
ATOM 720 N N . ILE A 1 92 ? -10.102 0.563 8.400 1.00 85.00 92 ILE A N 1
ATOM 721 C CA . ILE A 1 92 ? -10.901 1.661 7.846 1.00 85.00 92 ILE A CA 1
ATOM 722 C C . ILE A 1 92 ? -10.109 2.288 6.699 1.00 85.00 92 ILE A C 1
ATOM 724 O O . ILE A 1 92 ? -8.950 2.672 6.874 1.00 85.00 92 ILE A O 1
ATOM 728 N N . ILE A 1 93 ? -10.733 2.408 5.529 1.00 85.50 93 ILE A N 1
ATOM 729 C CA . ILE A 1 93 ? -10.109 2.959 4.323 1.00 85.50 93 ILE A CA 1
ATOM 730 C C . ILE A 1 93 ? -10.872 4.221 3.923 1.00 85.50 93 ILE A C 1
ATOM 732 O O . ILE A 1 93 ? -12.037 4.132 3.559 1.00 85.50 93 ILE A O 1
ATOM 736 N N . LEU A 1 94 ? -10.222 5.387 3.969 1.00 83.38 94 LEU A N 1
ATOM 737 C CA . LEU A 1 94 ? -10.896 6.676 3.744 1.00 83.38 94 LEU A CA 1
ATOM 738 C C . LEU A 1 94 ? -11.382 6.879 2.300 1.00 83.38 94 LEU A C 1
ATOM 740 O O . LEU A 1 94 ? -12.407 7.516 2.094 1.00 83.38 94 LEU A O 1
ATOM 744 N N . ASP A 1 95 ? -10.647 6.362 1.312 1.00 79.88 95 ASP A N 1
ATOM 745 C CA . ASP A 1 95 ? -10.986 6.490 -0.116 1.00 79.88 95 ASP A CA 1
ATOM 746 C C . ASP A 1 95 ? -11.831 5.317 -0.644 1.00 79.88 95 ASP A C 1
ATOM 748 O O . ASP A 1 95 ? -12.066 5.213 -1.848 1.00 79.88 95 ASP A O 1
ATOM 752 N N . SER A 1 96 ? -12.261 4.404 0.229 1.00 72.38 96 SER A N 1
ATOM 753 C CA . SER A 1 96 ? -13.094 3.268 -0.160 1.00 72.38 96 SER A CA 1
ATOM 754 C C . SER A 1 96 ? -14.566 3.588 0.098 1.00 72.38 96 SER A C 1
ATOM 756 O O . SER A 1 96 ? -14.885 4.052 1.188 1.00 72.38 96 SER A O 1
ATOM 758 N N . PRO A 1 97 ? -15.492 3.253 -0.818 1.00 64.88 97 PRO A N 1
ATOM 759 C CA . PRO A 1 97 ? -16.933 3.341 -0.557 1.00 64.88 97 PRO A CA 1
ATOM 760 C C . PRO A 1 97 ? -17.433 2.240 0.399 1.00 64.88 97 PRO A C 1
ATOM 762 O O . PRO A 1 97 ? -18.633 2.012 0.524 1.00 64.88 97 PRO A O 1
ATOM 765 N N . VAL A 1 98 ? -16.514 1.490 1.008 1.00 65.69 98 VAL A N 1
ATOM 766 C CA . VAL A 1 98 ? -16.779 0.283 1.778 1.00 65.69 98 VAL A CA 1
ATOM 767 C C . VAL A 1 98 ? -16.242 0.475 3.194 1.00 65.69 98 VAL A C 1
ATOM 769 O O . VAL A 1 98 ? -15.028 0.457 3.398 1.00 65.69 98 VAL A O 1
ATOM 772 N N . ASP A 1 99 ? -17.156 0.633 4.152 1.00 60.22 99 ASP A N 1
ATOM 773 C CA . ASP A 1 99 ? -16.842 1.021 5.536 1.00 60.22 99 ASP A CA 1
ATOM 774 C C . ASP A 1 99 ? -16.490 -0.150 6.466 1.00 60.22 99 ASP A C 1
ATOM 776 O O . ASP A 1 99 ? -15.834 0.043 7.494 1.00 60.22 99 ASP A O 1
ATOM 780 N N . ASP A 1 100 ? -16.934 -1.368 6.137 1.00 69.56 100 ASP A N 1
ATOM 781 C CA . ASP A 1 100 ? -16.756 -2.540 6.996 1.00 69.56 100 ASP A CA 1
ATOM 782 C C . ASP A 1 100 ? -16.244 -3.763 6.234 1.00 69.56 100 ASP A C 1
ATOM 784 O O . ASP A 1 100 ? -16.996 -4.490 5.590 1.00 69.56 100 ASP A O 1
ATOM 788 N N . LEU A 1 101 ? -14.947 -4.023 6.370 1.00 69.25 101 LEU A N 1
ATOM 789 C CA . LEU A 1 101 ? -14.250 -5.165 5.776 1.00 69.25 101 LEU A CA 1
ATOM 790 C C . LEU A 1 101 ? -14.645 -6.526 6.360 1.00 69.25 101 LEU A C 1
ATOM 792 O O . LEU A 1 101 ? -14.253 -7.555 5.802 1.00 69.25 101 LEU A O 1
ATOM 796 N N . GLN A 1 102 ? -15.398 -6.553 7.463 1.00 67.94 102 GLN A N 1
ATOM 797 C CA . GLN A 1 102 ? -15.959 -7.790 8.006 1.00 67.94 102 GLN A CA 1
ATOM 798 C C . GLN A 1 102 ? -17.207 -8.239 7.238 1.00 67.94 102 GLN A C 1
ATOM 800 O O . GLN A 1 102 ? -17.547 -9.423 7.256 1.00 67.94 102 GLN A O 1
ATOM 805 N N . ASN A 1 103 ? -17.858 -7.335 6.498 1.00 77.56 103 ASN A N 1
ATOM 806 C CA . ASN A 1 103 ? -19.000 -7.680 5.665 1.00 77.56 103 ASN A CA 1
ATOM 807 C C . ASN A 1 103 ?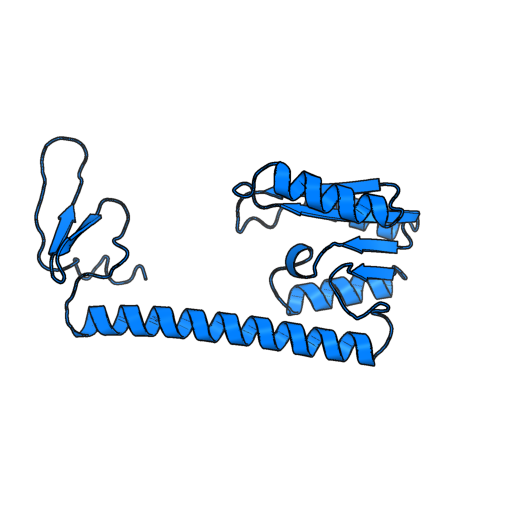 -18.550 -8.526 4.444 1.00 77.56 103 ASN A C 1
ATOM 809 O O . ASN A 1 103 ? -17.651 -8.123 3.698 1.00 77.56 103 ASN A O 1
ATOM 813 N N . PRO A 1 104 ? -19.178 -9.687 4.169 1.00 76.69 104 PRO A N 1
ATOM 814 C CA . PRO A 1 104 ? -18.867 -10.492 2.985 1.00 76.69 104 PRO A CA 1
ATOM 815 C C . PRO A 1 104 ? -18.971 -9.720 1.660 1.00 76.69 104 PRO A C 1
ATOM 817 O O . PRO A 1 104 ? -18.138 -9.911 0.772 1.00 76.69 104 PRO A O 1
ATOM 820 N N . PHE A 1 105 ? -19.946 -8.814 1.535 1.00 80.62 105 PHE A N 1
ATOM 821 C CA . PHE A 1 105 ? -20.127 -7.972 0.350 1.00 80.62 105 PHE A CA 1
ATOM 822 C C . PHE A 1 105 ? -18.990 -6.959 0.192 1.00 80.62 105 PHE A C 1
ATOM 824 O O . PHE A 1 105 ? -18.456 -6.780 -0.901 1.00 80.62 105 PHE A O 1
ATOM 831 N N . ALA A 1 106 ? -18.563 -6.346 1.296 1.00 76.50 106 ALA A N 1
ATOM 832 C CA . ALA A 1 106 ? -17.417 -5.446 1.327 1.00 76.50 106 ALA A CA 1
ATOM 833 C C . ALA A 1 106 ? -16.136 -6.135 0.844 1.00 76.50 106 ALA A C 1
ATOM 835 O O . ALA A 1 106 ? -15.416 -5.619 -0.014 1.00 76.50 106 ALA A O 1
ATOM 836 N N . LYS A 1 107 ? -15.890 -7.345 1.356 1.00 76.00 107 LYS A N 1
ATOM 837 C CA . LYS A 1 107 ? -14.749 -8.171 0.962 1.00 76.00 107 LYS A CA 1
ATOM 838 C C . LYS A 1 107 ? -14.810 -8.572 -0.515 1.00 76.00 107 LYS A C 1
ATOM 840 O O . LYS A 1 107 ? -13.787 -8.533 -1.195 1.00 76.00 107 LYS A O 1
ATOM 845 N N . PHE A 1 108 ? -15.989 -8.936 -1.021 1.00 81.81 108 PHE A N 1
ATOM 846 C CA . PHE A 1 108 ? -16.187 -9.249 -2.438 1.00 81.81 108 PHE A CA 1
ATOM 847 C C . PHE A 1 108 ? -15.879 -8.047 -3.339 1.00 81.81 108 PHE A C 1
ATOM 849 O O . PHE A 1 108 ? -15.067 -8.164 -4.256 1.00 81.81 108 PHE A O 1
ATOM 856 N N . SER A 1 109 ? -16.465 -6.886 -3.040 1.00 80.81 109 SER A N 1
ATOM 857 C CA . SER A 1 109 ? -16.288 -5.662 -3.828 1.00 80.81 109 SER A CA 1
ATOM 858 C C . SER A 1 109 ? -14.824 -5.230 -3.894 1.00 80.81 109 SER A C 1
ATOM 860 O O . SER A 1 109 ? -14.328 -4.879 -4.962 1.00 80.81 109 SER A O 1
ATOM 862 N N . LEU A 1 110 ? -14.085 -5.341 -2.789 1.00 77.06 110 LEU A N 1
ATOM 863 C CA . LEU A 1 110 ? -12.653 -5.034 -2.777 1.00 77.06 110 LEU A CA 1
ATOM 864 C C . LEU A 1 110 ? -11.810 -6.020 -3.572 1.00 77.06 110 LEU A C 1
ATOM 866 O O . LEU A 1 110 ? -10.869 -5.605 -4.244 1.00 77.06 110 LEU A O 1
ATOM 870 N N . ASN A 1 111 ? -12.144 -7.308 -3.527 1.00 78.88 111 ASN A N 1
ATOM 871 C CA . ASN A 1 111 ? -11.472 -8.298 -4.361 1.00 78.88 111 ASN A CA 1
ATOM 872 C C . ASN A 1 111 ? -11.709 -8.028 -5.846 1.00 78.88 111 ASN A C 1
ATOM 874 O O . ASN A 1 111 ? -10.771 -8.123 -6.633 1.00 78.88 111 ASN A O 1
ATOM 878 N N . GLN A 1 112 ? -12.927 -7.637 -6.222 1.00 83.38 112 GLN A N 1
ATOM 879 C CA . GLN A 1 112 ? -13.240 -7.255 -7.594 1.00 83.38 112 GLN A CA 1
ATOM 880 C C . GLN A 1 112 ? -12.454 -6.007 -8.023 1.00 83.38 112 GLN A C 1
ATOM 882 O O . GLN A 1 112 ? -11.813 -6.029 -9.070 1.00 83.38 112 GLN A O 1
ATOM 887 N N . MET A 1 113 ? -12.435 -4.949 -7.204 1.00 77.94 113 MET A N 1
ATOM 888 C CA . MET A 1 113 ? -11.658 -3.733 -7.485 1.00 77.94 113 MET A CA 1
ATOM 889 C C . MET A 1 113 ? -10.156 -4.020 -7.591 1.00 77.94 113 MET A C 1
ATOM 891 O O . MET A 1 113 ? -9.488 -3.515 -8.489 1.00 77.94 113 MET A O 1
ATOM 895 N N . GLY A 1 114 ? -9.627 -4.859 -6.699 1.00 75.94 114 GLY A N 1
ATOM 896 C CA . GLY A 1 114 ? -8.229 -5.272 -6.724 1.00 75.94 114 GLY A CA 1
ATOM 897 C C . GLY A 1 114 ? -7.866 -6.072 -7.975 1.00 75.94 114 GLY A C 1
ATOM 898 O O . GLY A 1 114 ? -6.842 -5.793 -8.592 1.00 75.94 114 GLY A O 1
ATOM 899 N N . ALA A 1 115 ? -8.722 -7.015 -8.378 1.00 82.00 115 ALA A N 1
ATOM 900 C CA . ALA A 1 115 ? -8.535 -7.796 -9.599 1.00 82.00 115 ALA A CA 1
ATOM 901 C C . ALA A 1 115 ? -8.600 -6.922 -10.863 1.00 82.00 115 ALA A C 1
ATOM 903 O O . ALA A 1 115 ? -7.797 -7.104 -11.774 1.00 82.00 115 ALA A O 1
ATOM 904 N N . LEU A 1 116 ? -9.513 -5.945 -10.908 1.00 80.94 116 LEU A N 1
ATOM 905 C CA . LEU A 1 116 ? -9.593 -4.982 -12.010 1.00 80.94 116 LEU A CA 1
ATOM 906 C C . LEU A 1 116 ? -8.330 -4.116 -12.103 1.00 80.94 116 LEU A C 1
ATOM 908 O O . LEU A 1 116 ? -7.791 -3.945 -13.192 1.00 80.94 116 LEU A O 1
ATOM 912 N N . ALA A 1 117 ? -7.820 -3.625 -10.970 1.00 74.44 117 ALA A N 1
ATOM 913 C CA . ALA A 1 117 ? -6.593 -2.832 -10.943 1.00 74.44 117 ALA A CA 1
ATOM 914 C C . ALA A 1 117 ? -5.364 -3.629 -11.426 1.00 74.44 117 ALA A C 1
ATOM 916 O O . ALA A 1 117 ? -4.517 -3.095 -12.142 1.00 74.44 117 ALA A O 1
ATOM 917 N N . GLU A 1 118 ? -5.263 -4.909 -11.056 1.00 78.12 118 GLU A N 1
ATOM 918 C CA . GLU A 1 118 ? -4.202 -5.805 -11.536 1.00 78.12 118 GLU A CA 1
ATOM 919 C C . GLU A 1 118 ? -4.337 -6.080 -13.040 1.00 78.12 118 GLU A C 1
ATOM 921 O O . GLU A 1 118 ? -3.361 -5.964 -13.779 1.00 78.12 118 GLU A O 1
ATOM 926 N N . PHE A 1 119 ? -5.559 -6.321 -13.520 1.00 85.62 119 PHE A N 1
ATOM 927 C CA . PHE A 1 119 ? -5.842 -6.492 -14.943 1.00 85.62 119 PHE A CA 1
ATOM 928 C C . PHE A 1 119 ? -5.453 -5.260 -15.781 1.00 85.62 119 PHE A C 1
ATOM 930 O O . PHE A 1 119 ? -4.827 -5.400 -16.833 1.00 85.62 119 PHE A O 1
ATOM 937 N N . GLU A 1 120 ? -5.769 -4.045 -15.326 1.00 81.62 120 GLU A N 1
ATOM 938 C CA . GLU A 1 120 ? -5.366 -2.808 -16.011 1.00 81.62 120 GLU A CA 1
ATOM 939 C C . GLU A 1 120 ? -3.842 -2.646 -16.075 1.00 81.62 120 GLU A C 1
ATOM 941 O O . GLU A 1 120 ? -3.295 -2.264 -17.116 1.00 81.62 120 GLU A O 1
ATOM 946 N N . LEU A 1 121 ? -3.144 -2.966 -14.981 1.00 79.19 121 LEU A N 1
ATOM 947 C CA . LEU A 1 121 ? -1.682 -2.959 -14.936 1.00 79.19 121 LEU A CA 1
ATOM 948 C C . LEU A 1 121 ? -1.085 -3.962 -15.927 1.00 79.19 121 LEU A C 1
ATOM 950 O O . LEU A 1 121 ? -0.158 -3.607 -16.660 1.00 79.19 121 LEU A O 1
ATOM 954 N N . ASP A 1 122 ? -1.629 -5.174 -15.999 1.00 84.12 122 ASP A N 1
ATOM 955 C CA . ASP A 1 122 ? -1.185 -6.200 -16.943 1.00 84.12 122 ASP A CA 1
ATOM 956 C C . ASP A 1 122 ? -1.430 -5.777 -18.396 1.00 84.12 122 ASP A C 1
ATOM 958 O O . ASP A 1 122 ? -0.559 -5.942 -19.254 1.00 84.12 122 ASP A O 1
ATOM 962 N N . LEU A 1 123 ? -2.578 -5.160 -18.693 1.00 88.31 123 LEU A N 1
ATOM 963 C CA . LEU A 1 123 ? -2.854 -4.598 -20.017 1.00 88.31 123 LEU A CA 1
ATOM 964 C C . LEU A 1 123 ? -1.853 -3.504 -20.400 1.00 88.31 123 LEU A C 1
ATOM 966 O O . LEU A 1 123 ? -1.374 -3.477 -21.538 1.00 88.31 123 LEU A O 1
ATOM 970 N N . LEU A 1 124 ? -1.514 -2.611 -19.468 1.00 80.75 124 LEU A N 1
ATOM 971 C CA . LEU A 1 124 ? -0.505 -1.577 -19.691 1.00 80.75 124 LEU A CA 1
ATOM 972 C C . LEU A 1 124 ? 0.874 -2.190 -19.949 1.00 80.75 124 LEU A C 1
ATOM 974 O O . LEU A 1 124 ? 1.537 -1.805 -20.914 1.00 80.75 124 LEU A O 1
ATOM 978 N N . GLN A 1 125 ? 1.293 -3.170 -19.145 1.00 83.06 125 GLN A N 1
ATOM 979 C CA . GLN A 1 125 ? 2.570 -3.864 -19.332 1.00 83.06 125 GLN A CA 1
ATOM 980 C C . GLN A 1 125 ? 2.636 -4.586 -20.678 1.00 83.06 125 GLN A C 1
ATOM 982 O O . GLN A 1 125 ? 3.632 -4.465 -21.394 1.00 83.06 125 GLN A O 1
ATOM 987 N N . ASN A 1 126 ? 1.563 -5.280 -21.062 1.00 88.25 126 ASN A N 1
ATOM 988 C CA . ASN A 1 126 ? 1.470 -5.933 -22.362 1.00 88.25 126 ASN A CA 1
ATOM 989 C C . ASN A 1 126 ? 1.555 -4.911 -23.497 1.00 88.25 126 ASN A C 1
ATOM 991 O O . ASN A 1 126 ? 2.329 -5.108 -24.431 1.00 88.25 126 ASN A O 1
ATOM 995 N N . ARG A 1 127 ? 0.841 -3.782 -23.407 1.00 87.81 127 ARG A N 1
ATOM 996 C CA . ARG A 1 127 ? 0.906 -2.708 -24.412 1.00 87.81 127 ARG A CA 1
ATOM 997 C C . ARG A 1 127 ? 2.321 -2.159 -24.569 1.00 87.81 127 ARG A C 1
ATOM 999 O O . ARG A 1 127 ? 2.785 -1.995 -25.695 1.00 87.81 127 ARG A O 1
ATOM 1006 N N . VAL A 1 128 ? 3.009 -1.906 -23.457 1.00 84.56 128 VAL A N 1
ATOM 1007 C CA . VAL A 1 128 ? 4.413 -1.481 -23.468 1.00 84.56 128 VAL A CA 1
ATOM 1008 C C . VAL A 1 128 ? 5.256 -2.545 -24.169 1.00 84.56 128 VAL A C 1
ATOM 1010 O O . VAL A 1 128 ? 5.898 -2.248 -25.171 1.00 84.56 128 VAL A O 1
ATOM 1013 N N . LYS A 1 129 ? 5.180 -3.808 -23.744 1.00 86.06 129 LYS A N 1
ATOM 1014 C CA . LYS A 1 129 ? 5.941 -4.912 -24.344 1.00 86.06 129 LYS A CA 1
ATOM 1015 C C . LYS A 1 129 ? 5.687 -5.067 -25.847 1.00 86.06 129 LYS A C 1
ATOM 1017 O O . LYS A 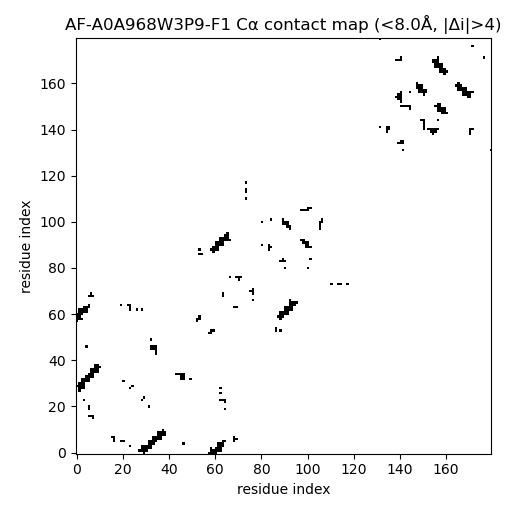1 129 ? 6.639 -5.231 -26.608 1.00 86.06 129 LYS A O 1
ATOM 1022 N N . HIS A 1 130 ? 4.434 -4.970 -26.289 1.00 86.69 130 HIS A N 1
ATOM 1023 C CA . HIS A 1 130 ? 4.072 -5.000 -27.707 1.00 86.69 130 HIS A CA 1
ATOM 1024 C C . HIS A 1 130 ? 4.685 -3.831 -28.479 1.00 86.69 130 HIS A C 1
ATOM 1026 O O . HIS A 1 130 ? 5.246 -4.049 -29.550 1.00 86.69 130 HIS A O 1
ATOM 1032 N N . GLY A 1 131 ? 4.656 -2.617 -27.923 1.00 84.75 131 GLY A N 1
ATOM 1033 C CA . GLY A 1 131 ? 5.327 -1.462 -28.517 1.00 84.75 131 GLY A CA 1
ATOM 1034 C C . GLY A 1 131 ? 6.830 -1.697 -28.683 1.00 84.75 131 GLY A C 1
ATOM 1035 O O . GLY A 1 131 ? 7.369 -1.515 -29.771 1.00 84.75 131 GLY A O 1
ATOM 1036 N N . TYR A 1 132 ? 7.505 -2.183 -27.640 1.00 82.81 132 TYR A N 1
ATOM 1037 C CA . TYR A 1 132 ? 8.939 -2.489 -27.693 1.00 82.81 132 TYR A CA 1
ATOM 1038 C C . TYR A 1 132 ? 9.265 -3.601 -28.701 1.00 82.81 132 TYR A C 1
ATOM 1040 O O . TYR A 1 132 ? 10.242 -3.486 -29.442 1.00 82.81 132 TYR A O 1
ATOM 1048 N N . ASN A 1 133 ? 8.446 -4.652 -28.774 1.00 82.50 133 ASN A N 1
ATOM 1049 C CA . ASN A 1 133 ? 8.613 -5.723 -29.757 1.00 82.50 133 ASN A CA 1
ATOM 1050 C C . ASN A 1 133 ? 8.424 -5.222 -31.193 1.00 82.50 133 ASN A C 1
ATOM 1052 O O . ASN A 1 133 ? 9.217 -5.579 -32.057 1.00 82.50 133 ASN A O 1
ATOM 1056 N N . HIS A 1 134 ? 7.467 -4.326 -31.431 1.00 83.75 134 HIS A N 1
ATOM 1057 C CA . HIS A 1 134 ? 7.274 -3.703 -32.738 1.00 83.75 134 HIS A CA 1
ATOM 1058 C C . HIS A 1 134 ? 8.516 -2.922 -33.200 1.00 83.75 134 HIS A C 1
ATOM 1060 O O . HIS A 1 134 ? 8.966 -3.082 -34.334 1.00 83.75 134 HIS A O 1
ATOM 1066 N N . PHE A 1 135 ? 9.134 -2.130 -32.311 1.00 78.56 135 PHE A N 1
ATOM 1067 C CA . PHE A 1 135 ? 10.401 -1.454 -32.623 1.00 78.56 135 PHE A CA 1
ATOM 1068 C C . PHE A 1 135 ? 11.536 -2.455 -32.893 1.00 78.56 135 PHE A C 1
ATOM 1070 O O . PHE A 1 135 ? 12.330 -2.239 -33.807 1.00 78.56 135 PHE A O 1
ATOM 1077 N N . ARG A 1 136 ? 11.599 -3.568 -32.146 1.00 77.19 136 ARG A N 1
ATOM 1078 C CA . ARG A 1 136 ? 12.601 -4.630 -32.349 1.00 77.19 136 ARG A CA 1
ATOM 1079 C C . ARG A 1 136 ? 12.464 -5.323 -33.700 1.00 77.19 136 ARG A C 1
ATOM 1081 O O . ARG A 1 136 ? 13.471 -5.497 -34.377 1.00 77.19 136 ARG A O 1
ATOM 1088 N N . GLU A 1 137 ? 11.250 -5.706 -34.085 1.00 79.94 137 GLU A N 1
ATOM 1089 C CA . GLU A 1 137 ? 10.969 -6.375 -35.363 1.00 79.94 137 GLU A CA 1
ATOM 1090 C C . GLU A 1 137 ? 11.321 -5.483 -36.557 1.00 79.94 137 GLU A C 1
ATOM 1092 O O . GLU A 1 137 ? 11.858 -5.962 -37.551 1.00 79.94 137 GLU A O 1
ATOM 1097 N N . GLN A 1 138 ? 11.099 -4.173 -36.431 1.00 80.38 138 GLN A N 1
ATOM 1098 C CA . GLN A 1 138 ? 11.473 -3.195 -37.456 1.00 80.38 138 GLN A CA 1
ATOM 1099 C C . GLN A 1 138 ? 12.952 -2.785 -37.417 1.00 80.38 138 GLN A C 1
ATOM 1101 O O . GLN A 1 138 ? 13.382 -1.983 -38.243 1.00 80.38 138 GLN A O 1
ATOM 1106 N N . GLY A 1 139 ? 13.737 -3.282 -36.454 1.00 74.00 139 GLY A N 1
ATOM 1107 C CA . GLY A 1 139 ? 15.131 -2.871 -36.265 1.00 74.00 139 GLY A CA 1
ATOM 1108 C C . GLY A 1 139 ? 15.300 -1.392 -35.893 1.00 74.00 139 GLY A C 1
ATOM 1109 O O . GLY A 1 139 ? 16.380 -0.837 -36.092 1.00 74.00 139 GLY A O 1
ATOM 1110 N N . LYS A 1 140 ? 14.246 -0.758 -35.365 1.00 77.12 140 LYS A N 1
ATOM 1111 C CA . LYS A 1 140 ? 14.209 0.658 -34.991 1.00 77.12 140 LYS A CA 1
ATOM 1112 C C . LYS A 1 140 ? 14.699 0.883 -33.562 1.00 77.12 140 LYS A C 1
ATOM 1114 O O . LYS A 1 140 ? 14.625 0.015 -32.689 1.00 77.12 140 LYS A O 1
ATOM 1119 N N . ALA A 1 141 ? 15.153 2.101 -33.300 1.00 72.50 141 ALA A N 1
ATOM 1120 C CA . ALA A 1 141 ? 15.511 2.564 -31.976 1.00 72.50 141 ALA A CA 1
ATOM 1121 C C . ALA A 1 141 ? 14.267 2.658 -31.066 1.00 72.50 141 ALA A C 1
ATOM 1123 O O . ALA A 1 141 ? 13.379 3.489 -31.260 1.00 72.50 141 ALA A O 1
ATOM 1124 N N . CYS A 1 142 ? 14.235 1.836 -30.017 1.00 75.00 142 CYS A N 1
ATOM 1125 C CA . CYS A 1 142 ? 13.376 1.988 -28.848 1.00 75.00 142 CYS A CA 1
ATOM 1126 C C . CYS A 1 142 ? 13.331 3.453 -28.345 1.00 75.00 142 CYS A C 1
ATOM 1128 O O . CYS A 1 142 ? 14.388 4.080 -28.204 1.00 75.00 142 CYS A O 1
ATOM 1130 N N . PRO A 1 143 ? 12.130 3.987 -28.039 1.00 76.44 143 PRO A N 1
ATOM 1131 C CA . PRO A 1 143 ? 11.929 5.356 -27.551 1.00 76.44 143 PRO A CA 1
ATOM 1132 C C . PRO A 1 143 ? 12.600 5.657 -26.210 1.00 76.44 143 PRO A C 1
ATOM 1134 O O . PRO A 1 143 ? 12.994 6.797 -25.989 1.00 76.44 143 PRO A O 1
ATOM 1137 N N . GLN A 1 144 ? 12.781 4.657 -25.343 1.00 79.94 144 GLN A N 1
ATOM 1138 C CA . GLN A 1 144 ? 13.514 4.818 -24.091 1.00 79.94 144 GLN A CA 1
ATOM 1139 C C . GLN A 1 144 ? 14.866 4.095 -24.188 1.00 79.94 144 GLN A C 1
ATOM 1141 O O . GLN A 1 144 ? 14.912 2.867 -24.060 1.00 79.94 144 GLN A O 1
ATOM 1146 N N . PRO A 1 145 ? 15.964 4.817 -24.485 1.00 78.25 145 PRO A N 1
ATOM 1147 C CA . PRO A 1 145 ? 17.284 4.214 -24.599 1.00 78.25 145 PRO A CA 1
ATOM 1148 C C . PRO A 1 145 ? 17.808 3.742 -23.228 1.00 78.25 145 PRO A C 1
ATOM 1150 O O . PRO A 1 145 ? 17.492 4.349 -22.2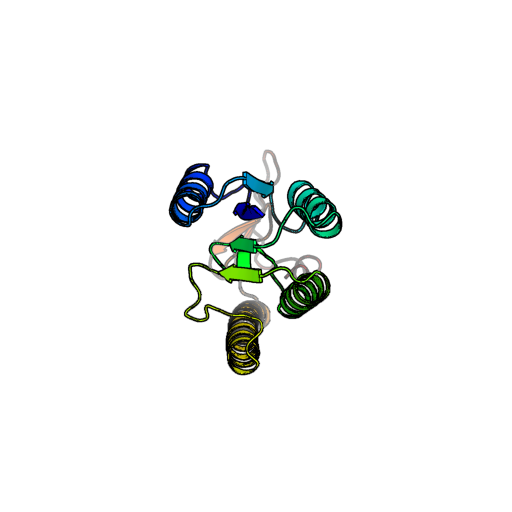01 1.00 78.25 145 PRO A O 1
ATOM 1153 N N . PRO A 1 146 ? 18.632 2.678 -23.193 1.00 75.00 146 PRO A N 1
ATOM 1154 C CA . PRO A 1 146 ? 19.325 2.262 -21.980 1.00 75.00 146 PRO A CA 1
ATOM 1155 C C . PRO A 1 146 ? 20.310 3.329 -21.491 1.00 75.00 146 PRO A C 1
ATOM 1157 O O . PRO A 1 146 ? 20.765 4.184 -22.250 1.00 75.00 146 PRO A O 1
ATOM 1160 N N . PHE A 1 147 ? 20.675 3.256 -20.211 1.00 75.31 147 PHE A N 1
ATOM 1161 C CA . PHE A 1 147 ? 21.609 4.201 -19.599 1.00 75.31 147 PHE A CA 1
ATOM 1162 C C . PHE A 1 147 ? 22.934 4.287 -20.379 1.00 75.31 147 PHE A C 1
ATOM 1164 O O . PHE A 1 147 ? 23.524 3.266 -20.736 1.00 75.31 147 PHE A O 1
ATOM 1171 N N . GLY A 1 148 ? 23.393 5.512 -20.646 1.00 75.44 148 GLY A N 1
ATOM 1172 C CA . GLY A 1 148 ? 24.568 5.785 -21.481 1.00 75.44 148 GLY A CA 1
ATOM 1173 C C . GLY A 1 148 ? 24.285 5.860 -22.987 1.00 75.44 148 GLY A C 1
ATOM 1174 O O . GLY A 1 148 ? 25.216 6.117 -23.749 1.00 75.44 148 GLY A O 1
ATOM 1175 N N . TYR A 1 149 ? 23.032 5.675 -23.420 1.00 74.75 149 TYR A N 1
ATOM 1176 C CA . TYR A 1 149 ? 22.600 5.828 -24.809 1.00 74.75 149 TYR A CA 1
ATOM 1177 C C . TYR A 1 149 ? 21.582 6.970 -24.933 1.00 74.75 149 TYR A C 1
ATOM 1179 O O . TYR A 1 149 ? 20.731 7.144 -24.064 1.00 74.75 149 TYR A O 1
ATOM 1187 N N . ALA A 1 150 ? 21.625 7.719 -26.031 1.00 79.31 150 ALA A N 1
ATOM 1188 C CA . ALA A 1 150 ? 20.575 8.659 -26.417 1.00 79.31 150 ALA A CA 1
ATOM 1189 C C . ALA A 1 150 ? 20.034 8.290 -27.797 1.00 79.31 150 ALA A C 1
ATOM 1191 O O . ALA A 1 150 ? 20.797 7.921 -28.689 1.00 79.31 150 ALA A O 1
ATOM 1192 N N . ARG A 1 151 ? 18.715 8.359 -27.974 1.00 76.56 151 ARG A N 1
ATOM 1193 C CA . ARG A 1 151 ? 18.090 8.177 -29.284 1.00 76.56 151 ARG A CA 1
ATOM 1194 C C . ARG A 1 151 ? 18.235 9.486 -30.057 1.00 76.56 151 ARG A C 1
ATOM 1196 O O . ARG A 1 151 ? 17.812 10.521 -29.556 1.00 76.56 151 ARG A O 1
ATOM 1203 N N . ILE A 1 152 ? 18.854 9.421 -31.231 1.00 78.56 152 ILE A N 1
ATOM 1204 C CA . ILE A 1 152 ? 19.003 10.583 -32.119 1.00 78.56 152 ILE A CA 1
ATOM 1205 C C . ILE A 1 152 ? 17.808 10.602 -33.072 1.00 78.56 152 ILE A C 1
ATOM 1207 O O . ILE A 1 152 ? 17.007 11.527 -33.039 1.00 78.56 152 ILE A O 1
ATOM 1211 N N . ASP A 1 153 ? 17.622 9.493 -33.798 1.00 73.25 153 ASP A N 1
ATOM 1212 C CA . ASP A 1 153 ? 16.602 9.336 -34.837 1.00 73.25 153 ASP A CA 1
ATOM 1213 C C . ASP A 1 153 ? 15.828 8.018 -34.644 1.00 73.25 153 ASP A C 1
ATOM 1215 O O . ASP A 1 153 ? 16.073 7.257 -33.703 1.00 73.25 153 ASP A O 1
ATOM 1219 N N . GLU A 1 154 ? 14.890 7.692 -35.539 1.00 71.31 154 GLU A N 1
ATOM 1220 C CA . GLU A 1 154 ? 14.152 6.416 -35.492 1.00 71.31 154 GLU A CA 1
ATOM 1221 C C . GLU A 1 154 ? 15.040 5.173 -35.598 1.00 71.31 154 GLU A C 1
ATOM 1223 O O . GLU A 1 154 ? 14.641 4.111 -35.131 1.00 71.31 154 GLU A O 1
ATOM 1228 N N . ASN A 1 155 ? 16.244 5.305 -36.158 1.00 72.69 155 ASN A N 1
ATOM 1229 C CA . ASN A 1 155 ? 17.143 4.187 -36.440 1.00 72.69 155 ASN A CA 1
ATOM 1230 C C . ASN A 1 155 ? 18.506 4.311 -35.747 1.00 72.69 155 ASN A C 1
ATOM 1232 O O . ASN A 1 155 ? 19.389 3.520 -36.044 1.00 72.69 155 ASN A O 1
ATOM 1236 N N . MET A 1 156 ? 18.750 5.306 -34.886 1.00 65.12 156 MET A N 1
ATOM 1237 C CA . MET A 1 156 ? 20.117 5.577 -34.411 1.00 65.12 156 MET A CA 1
ATOM 1238 C C . MET A 1 156 ? 20.214 5.876 -32.920 1.00 65.12 156 MET A C 1
ATOM 1240 O O . MET A 1 156 ? 19.410 6.620 -32.353 1.00 65.12 156 MET A O 1
ATOM 1244 N N . TYR A 1 157 ? 21.277 5.340 -32.315 1.00 68.38 157 TYR A N 1
ATOM 1245 C CA . TYR A 1 157 ? 21.679 5.628 -30.946 1.00 68.38 157 TYR A CA 1
ATOM 1246 C C . TYR A 1 157 ? 23.059 6.273 -30.874 1.00 68.38 157 TYR A C 1
ATOM 1248 O O . TYR A 1 157 ? 23.979 5.925 -31.617 1.00 68.38 157 TYR A O 1
ATOM 1256 N N . LEU A 1 158 ? 23.200 7.163 -29.900 1.00 66.19 158 LEU A N 1
ATOM 1257 C CA . LEU A 1 158 ? 24.439 7.805 -29.502 1.00 66.19 158 LEU A CA 1
ATOM 1258 C C . LEU A 1 158 ? 24.926 7.197 -28.187 1.00 66.19 158 LEU A C 1
ATOM 1260 O O . LEU A 1 158 ? 24.174 7.214 -27.218 1.00 66.19 158 LEU A O 1
ATOM 1264 N N . ILE A 1 159 ? 26.161 6.695 -28.118 1.00 69.62 159 ILE A N 1
ATOM 1265 C CA . ILE A 1 159 ? 26.772 6.316 -26.833 1.00 69.62 159 ILE A CA 1
ATOM 1266 C C . ILE A 1 159 ? 27.466 7.530 -26.219 1.00 69.62 159 ILE A C 1
ATOM 1268 O O . ILE A 1 159 ? 28.405 8.066 -26.808 1.00 69.62 159 ILE A O 1
ATOM 1272 N N . TYR A 1 160 ? 27.077 7.893 -24.999 1.00 63.91 160 TYR A N 1
ATOM 1273 C CA . TYR A 1 160 ? 27.846 8.789 -24.142 1.00 63.91 160 TYR A CA 1
ATOM 1274 C C . TYR A 1 160 ? 28.819 7.958 -23.307 1.00 63.91 160 TYR A C 1
ATOM 1276 O O . TYR A 1 160 ? 28.490 7.493 -22.216 1.00 63.91 160 TYR A O 1
ATOM 1284 N N . ARG A 1 161 ? 30.038 7.746 -23.813 1.00 51.75 161 ARG A N 1
ATOM 1285 C CA . ARG A 1 161 ? 31.144 7.294 -22.960 1.00 51.75 161 ARG A CA 1
ATOM 1286 C C . ARG A 1 161 ? 31.844 8.526 -22.393 1.00 51.75 161 ARG A C 1
ATOM 1288 O O . ARG A 1 161 ? 32.116 9.470 -23.130 1.00 51.75 161 ARG A O 1
ATOM 1295 N N . CYS A 1 162 ? 32.080 8.510 -21.082 1.00 40.59 162 CYS A N 1
ATOM 1296 C CA . CYS A 1 162 ? 32.722 9.587 -20.331 1.00 40.59 162 CYS A CA 1
ATOM 1297 C C . CYS A 1 162 ? 33.986 10.071 -21.067 1.00 40.59 162 CYS A C 1
ATOM 1299 O O . CYS A 1 162 ? 34.875 9.266 -21.324 1.00 40.59 162 CYS A O 1
ATOM 1301 N N . MET A 1 163 ? 34.003 11.360 -21.424 1.00 39.44 163 MET A N 1
ATOM 1302 C CA . MET A 1 163 ? 35.073 12.084 -22.121 1.00 39.44 163 MET A CA 1
ATOM 1303 C C . MET A 1 163 ? 35.576 11.455 -23.449 1.00 39.44 163 MET A C 1
ATOM 1305 O O . MET A 1 163 ? 36.442 10.591 -23.472 1.00 39.44 163 MET A O 1
ATOM 1309 N N . ILE A 1 164 ? 35.111 12.036 -24.569 1.00 45.09 164 ILE A N 1
ATOM 1310 C CA . ILE A 1 164 ? 35.806 12.187 -25.876 1.00 45.09 164 ILE A CA 1
ATOM 1311 C C . ILE A 1 164 ? 35.412 11.250 -27.045 1.00 45.09 164 ILE A C 1
ATOM 1313 O O . ILE A 1 164 ? 35.700 11.601 -28.185 1.00 45.09 164 ILE A O 1
ATOM 1317 N N . GLN A 1 165 ? 34.637 10.169 -26.887 1.00 44.31 165 GLN A N 1
ATOM 1318 C CA . GLN A 1 165 ? 34.149 9.422 -28.072 1.00 44.31 165 GLN A CA 1
ATOM 1319 C C . GLN A 1 165 ? 32.637 9.220 -28.114 1.00 44.31 165 GLN A C 1
ATOM 1321 O O . GLN A 1 165 ? 32.072 8.353 -27.448 1.00 44.31 165 GLN A O 1
ATOM 1326 N N . VAL A 1 166 ? 32.008 10.001 -28.992 1.00 50.00 166 VAL A N 1
ATOM 1327 C CA . VAL A 1 166 ? 30.648 9.801 -29.480 1.00 50.00 166 VAL A CA 1
ATOM 1328 C C . VAL A 1 166 ? 30.704 8.780 -30.613 1.00 50.00 166 VAL A C 1
ATOM 1330 O O . VAL A 1 166 ? 31.306 9.037 -31.654 1.00 50.00 166 VAL A O 1
ATOM 1333 N N . LYS A 1 167 ? 30.088 7.610 -30.424 1.00 53.56 167 LYS A N 1
ATOM 1334 C CA . LYS A 1 167 ? 29.935 6.613 -31.491 1.00 53.56 167 LYS A CA 1
ATOM 1335 C C . LYS A 1 167 ? 28.465 6.524 -31.882 1.00 53.56 167 LYS A C 1
ATOM 1337 O O . LYS A 1 167 ? 27.637 6.149 -31.051 1.00 53.56 167 LYS A O 1
ATOM 1342 N N . LEU A 1 168 ? 28.164 6.870 -33.133 1.00 54.31 168 LEU A N 1
ATOM 1343 C CA . LEU A 1 168 ? 26.870 6.599 -33.755 1.00 54.31 168 LEU A CA 1
ATOM 1344 C C . LEU A 1 168 ? 26.770 5.107 -34.053 1.00 54.31 168 LEU A C 1
ATOM 1346 O O . LEU A 1 168 ? 27.665 4.518 -34.664 1.00 54.31 168 LEU A O 1
ATOM 1350 N N . ILE A 1 169 ? 25.684 4.495 -33.599 1.00 59.72 169 ILE A N 1
ATOM 1351 C CA . ILE A 1 169 ? 25.399 3.090 -33.850 1.00 59.72 169 ILE A CA 1
ATOM 1352 C C . ILE A 1 169 ? 23.991 2.995 -34.438 1.00 59.72 169 ILE A C 1
ATOM 1354 O O . ILE A 1 169 ? 23.021 3.417 -33.810 1.00 59.72 169 ILE A O 1
ATOM 1358 N N . GLY A 1 170 ? 23.891 2.419 -35.639 1.00 56.59 170 GLY A N 1
ATOM 1359 C CA . GLY A 1 170 ? 22.619 2.224 -36.342 1.00 56.59 170 GLY A CA 1
ATOM 1360 C C . GLY A 1 170 ? 21.724 1.123 -35.758 1.00 56.59 170 GLY A C 1
ATOM 1361 O O . GLY A 1 170 ? 20.552 1.066 -36.086 1.00 56.59 170 GLY A O 1
ATOM 1362 N N . GLN A 1 171 ? 22.236 0.228 -34.902 1.00 58.38 171 GLN A N 1
ATOM 1363 C CA . GLN A 1 171 ? 21.431 -0.795 -34.215 1.00 58.38 171 GLN A CA 1
ATOM 1364 C C . GLN A 1 171 ? 22.019 -1.163 -32.845 1.00 58.38 171 GLN A C 1
ATOM 1366 O O . GLN A 1 171 ? 23.229 -1.349 -32.710 1.00 58.38 171 GLN A O 1
ATOM 1371 N N . LEU A 1 172 ? 21.171 -1.322 -31.821 1.00 57.78 172 LEU A N 1
ATOM 1372 C CA . LEU A 1 172 ? 21.607 -1.809 -30.505 1.00 57.78 172 LEU A CA 1
ATOM 1373 C C . LEU A 1 172 ? 22.281 -3.192 -30.638 1.00 57.78 172 LEU A C 1
ATOM 1375 O O . LEU A 1 172 ? 21.723 -4.082 -31.284 1.00 57.78 172 LEU A O 1
ATOM 1379 N N . PRO A 1 173 ? 23.446 -3.429 -30.004 1.00 57.41 173 PRO A N 1
ATOM 1380 C CA . PRO A 1 173 ? 24.069 -4.749 -29.996 1.00 57.41 173 PRO A CA 1
ATOM 1381 C C . PRO A 1 173 ? 23.107 -5.787 -29.396 1.00 57.41 173 PRO A C 1
ATOM 1383 O O . PRO A 1 173 ? 22.581 -5.566 -28.306 1.00 57.41 173 PRO A O 1
ATOM 1386 N N . LYS A 1 174 ? 22.933 -6.953 -30.042 1.00 53.16 174 LYS A N 1
ATOM 1387 C CA . LYS A 1 174 ? 22.021 -8.041 -29.600 1.00 53.16 174 LYS A CA 1
ATOM 1388 C C . LYS A 1 174 ? 22.190 -8.480 -28.131 1.00 53.16 174 LYS A C 1
ATOM 1390 O O . LYS A 1 174 ? 21.279 -9.046 -27.545 1.00 53.16 174 LYS A O 1
ATOM 1395 N N . LYS A 1 175 ? 23.349 -8.230 -27.509 1.00 50.25 175 LYS A N 1
ATOM 1396 C CA . LYS A 1 175 ? 23.578 -8.513 -26.079 1.00 50.25 175 LYS A CA 1
ATOM 1397 C C . LYS A 1 175 ? 22.847 -7.548 -25.132 1.00 50.25 175 LYS A C 1
ATOM 1399 O O . LYS A 1 175 ? 22.559 -7.931 -24.007 1.00 50.25 175 LYS A O 1
ATOM 1404 N N . LEU A 1 176 ? 22.541 -6.325 -25.571 1.00 51.88 176 LEU A N 1
ATOM 1405 C CA . LEU A 1 176 ? 21.831 -5.301 -24.787 1.00 51.88 176 LEU A CA 1
ATOM 1406 C C . LEU A 1 176 ? 20.328 -5.257 -25.096 1.00 51.88 176 LEU A C 1
ATOM 1408 O O . LEU A 1 176 ? 19.559 -4.707 -24.313 1.00 51.88 176 LEU A O 1
ATOM 1412 N N . SER A 1 177 ? 19.887 -5.864 -26.203 1.00 49.62 177 SER A N 1
ATOM 1413 C CA . SER A 1 177 ? 18.470 -5.903 -26.581 1.00 49.62 177 SER A CA 1
ATOM 1414 C C . SER A 1 177 ? 17.601 -6.733 -25.633 1.00 49.62 177 SER A C 1
ATOM 1416 O O . SER A 1 177 ? 16.394 -6.527 -25.628 1.00 49.62 177 SER A O 1
ATOM 1418 N N . ASN A 1 178 ? 18.186 -7.624 -24.824 1.00 49.31 178 ASN A N 1
ATOM 1419 C CA . ASN A 1 178 ? 17.470 -8.498 -23.880 1.00 49.31 178 ASN A CA 1
ATOM 1420 C C . ASN A 1 178 ? 17.181 -7.854 -22.510 1.00 49.31 178 ASN A C 1
ATOM 1422 O O . ASN A 1 178 ? 16.645 -8.520 -21.632 1.00 49.31 178 ASN A O 1
ATOM 1426 N N . ILE A 1 179 ? 17.557 -6.589 -22.297 1.00 52.22 179 ILE A N 1
ATOM 1427 C CA . ILE A 1 179 ? 17.391 -5.896 -21.004 1.00 52.22 179 ILE A CA 1
ATOM 1428 C C . ILE A 1 179 ? 15.945 -5.381 -20.799 1.00 52.22 179 ILE A C 1
ATOM 1430 O O . ILE A 1 179 ? 15.593 -4.987 -19.690 1.00 52.22 179 ILE A O 1
ATOM 1434 N N . TYR A 1 180 ? 15.096 -5.438 -21.833 1.00 44.69 180 TYR A N 1
ATOM 1435 C CA . TYR A 1 180 ? 13.706 -4.952 -21.812 1.00 44.69 180 TYR A CA 1
ATOM 1436 C C . TYR A 1 180 ? 12.680 -6.020 -22.201 1.00 44.69 180 TYR A C 1
ATOM 1438 O O . TYR A 1 180 ? 12.971 -6.824 -23.118 1.00 44.69 180 TYR A O 1
#

Foldseek 3Di:
DEEEEFEDELVDDPVVVVVQVVVSVVVVHDYYFYDYYHPDDPPRPSVVVVVVCLQVVVAAEYEGAALVRQDVAPVSSVVVLVSCVVSNHFYAYNPDPQGGCVDPVSVVVVSVVRVVVVVVVVVVVVVLVVVLVVLVVVQFDDPDDPPQWDDDDRQWIWGDDPPDDTDIDRGDDPVCSPPD

Radius of gyration: 22.74 Å; Cα contacts (8 Å, |Δi|>4): 227; chains: 1; bounding box: 56×30×60 Å

Sequence (180 aa):
MKVGYVRVSTGEQEEALVQQTERIKKAGVTIIFSDVKSGRSDNRIEFNKLLEQCRNGEISEIVITRIDRLARSIVTINKAIALFNQMGIKLIILDSPVDDLQNPFAKFSLNQMGALAEFELDLLQNRVKHGYNHFREQGKACPQPPFGYARIDENMYLIYRCMIQVKLIGQLPKKLSNIY

pLDDT: mean 75.08, std 11.84, range [39.44, 91.19]